Protein AF-A0A7J9H9G2-F1 (afdb_monomer)

Structure (mmCIF, N/CA/C/O backbone):
data_AF-A0A7J9H9G2-F1
#
_entry.id   AF-A0A7J9H9G2-F1
#
loop_
_atom_site.group_PDB
_atom_site.id
_atom_site.type_symbol
_atom_site.label_atom_id
_atom_site.label_alt_id
_atom_site.label_comp_id
_atom_site.label_asym_id
_atom_site.label_entity_id
_atom_site.label_seq_id
_atom_site.pdbx_PDB_ins_code
_atom_site.Cartn_x
_atom_site.Cartn_y
_atom_site.Cartn_z
_atom_site.occupancy
_atom_site.B_iso_or_equiv
_atom_site.auth_seq_id
_atom_site.auth_comp_id
_atom_site.auth_asym_id
_atom_site.auth_atom_id
_atom_site.pdbx_PDB_model_num
ATOM 1 N N . MET A 1 1 ? 39.267 1.118 -15.584 1.00 41.44 1 MET A N 1
ATOM 2 C CA . MET A 1 1 ? 39.852 0.287 -16.663 1.00 41.44 1 MET A CA 1
ATOM 3 C C . MET A 1 1 ? 40.694 1.190 -17.556 1.00 41.44 1 MET A C 1
ATOM 5 O O . MET A 1 1 ? 40.231 2.266 -17.903 1.00 41.44 1 MET A O 1
ATOM 9 N N . LYS A 1 2 ? 41.953 0.812 -17.818 1.00 32.53 2 LYS A N 1
ATOM 10 C CA . LYS A 1 2 ? 42.966 1.621 -18.526 1.00 32.53 2 LYS A CA 1
ATOM 11 C C . LYS A 1 2 ? 42.479 2.054 -19.917 1.00 32.53 2 LYS A C 1
ATOM 13 O O . LYS A 1 2 ? 42.204 1.201 -20.757 1.00 32.53 2 LYS A O 1
ATOM 18 N N . GLY A 1 3 ? 42.423 3.365 -20.155 1.00 35.50 3 GLY A N 1
ATOM 19 C CA . GLY A 1 3 ? 42.191 3.945 -21.476 1.00 35.50 3 GLY A CA 1
ATOM 20 C C . GLY A 1 3 ? 43.388 3.691 -22.390 1.00 35.50 3 GLY A C 1
ATOM 21 O O . GLY A 1 3 ? 44.519 4.042 -22.057 1.00 35.50 3 GLY A O 1
ATOM 22 N N . LYS A 1 4 ? 43.150 3.046 -23.535 1.00 35.81 4 LYS A N 1
ATOM 23 C CA . LYS A 1 4 ? 44.151 2.912 -24.596 1.00 35.81 4 LYS A CA 1
ATOM 24 C C . LYS A 1 4 ? 44.160 4.204 -25.413 1.00 35.81 4 LYS A C 1
ATOM 26 O O . LYS A 1 4 ? 43.176 4.535 -26.063 1.00 35.81 4 LYS A O 1
ATOM 31 N N . SER A 1 5 ? 45.280 4.920 -25.348 1.00 35.53 5 SER A N 1
ATOM 32 C CA . SER A 1 5 ? 45.572 6.093 -26.172 1.00 35.53 5 SER A CA 1
ATOM 33 C C . SER A 1 5 ? 45.700 5.676 -27.640 1.00 35.53 5 SER A C 1
ATOM 35 O O . SER A 1 5 ? 46.570 4.874 -27.989 1.00 35.53 5 SER A O 1
ATOM 37 N N . ALA A 1 6 ? 44.810 6.186 -28.493 1.00 38.81 6 ALA A N 1
ATOM 38 C CA . ALA A 1 6 ? 44.901 6.025 -29.936 1.00 38.81 6 ALA A CA 1
ATOM 39 C C . ALA A 1 6 ? 45.930 7.028 -30.475 1.00 38.81 6 ALA A C 1
ATOM 41 O O . ALA A 1 6 ? 45.726 8.240 -30.466 1.00 38.81 6 ALA A O 1
ATOM 42 N N . LYS A 1 7 ? 47.072 6.495 -30.909 1.00 37.97 7 LYS A N 1
ATOM 43 C CA . LYS A 1 7 ? 48.193 7.235 -31.486 1.00 37.97 7 LYS A CA 1
ATOM 44 C C . LYS A 1 7 ? 47.751 7.833 -32.829 1.00 37.97 7 LYS A C 1
ATOM 46 O O . LYS A 1 7 ? 47.564 7.101 -33.799 1.00 37.97 7 LYS A O 1
ATOM 51 N N . VAL A 1 8 ? 47.562 9.153 -32.877 1.00 36.94 8 VAL A N 1
ATOM 52 C CA . VAL A 1 8 ? 47.272 9.896 -34.113 1.00 36.94 8 VAL A CA 1
ATOM 53 C C . VAL A 1 8 ? 48.467 9.726 -35.046 1.00 36.94 8 VAL A C 1
ATOM 55 O O . VAL A 1 8 ? 49.573 10.178 -34.755 1.00 36.94 8 VAL A O 1
ATOM 58 N N . THR A 1 9 ? 48.261 8.992 -36.134 1.00 39.75 9 THR A N 1
ATOM 59 C CA . THR A 1 9 ? 49.280 8.799 -37.168 1.00 39.75 9 THR A CA 1
ATOM 60 C C . THR A 1 9 ? 49.302 10.070 -38.022 1.00 39.75 9 THR A C 1
ATOM 62 O O . THR A 1 9 ? 48.226 10.497 -38.447 1.00 39.75 9 THR A O 1
ATOM 65 N N . PRO A 1 10 ? 50.457 10.719 -38.256 1.00 37.66 10 PRO A N 1
ATOM 66 C CA . PRO A 1 10 ? 50.492 11.947 -39.038 1.00 37.66 10 PRO A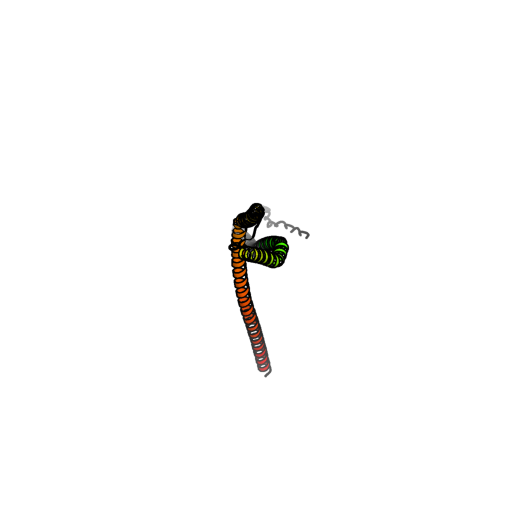 CA 1
ATOM 67 C C . PRO A 1 10 ? 50.057 11.640 -40.469 1.00 37.66 10 PRO A C 1
ATOM 69 O O . PRO A 1 10 ? 50.599 10.733 -41.101 1.00 37.66 10 PRO A O 1
ATOM 72 N N . PHE A 1 11 ? 49.081 12.391 -40.975 1.00 43.38 11 PHE A N 1
ATOM 73 C CA . PHE A 1 11 ? 48.694 12.346 -42.378 1.00 43.38 11 PHE A CA 1
ATOM 74 C C . PHE A 1 11 ? 49.904 12.737 -43.228 1.00 43.38 11 PHE A C 1
ATOM 76 O O . PHE A 1 11 ? 50.332 13.890 -43.233 1.00 43.38 11 PHE A O 1
ATOM 83 N N . SER A 1 12 ? 50.489 11.760 -43.917 1.00 42.28 12 SER A N 1
ATOM 84 C CA . SER A 1 12 ? 51.540 12.009 -44.895 1.00 42.28 12 SER A CA 1
ATOM 85 C C . SER A 1 12 ? 50.920 12.763 -46.070 1.00 42.28 12 SER A C 1
ATOM 87 O O . SER A 1 12 ? 50.092 12.216 -46.798 1.00 42.28 12 SER A O 1
ATOM 89 N N . LEU A 1 13 ? 51.279 14.039 -46.215 1.00 51.75 13 LEU A N 1
ATOM 90 C CA . LEU A 1 13 ? 50.948 14.832 -47.396 1.00 51.75 13 LEU A CA 1
ATOM 91 C C . LEU A 1 13 ? 51.569 14.172 -48.641 1.00 51.75 13 LEU A C 1
ATOM 93 O O . LEU A 1 13 ? 52.676 13.631 -48.547 1.00 51.75 13 LEU A O 1
ATOM 97 N N . PRO A 1 14 ? 50.894 14.202 -49.803 1.00 47.03 14 PRO A N 1
ATOM 98 C CA . PRO A 1 14 ? 51.471 13.690 -51.038 1.00 47.03 14 PRO A CA 1
ATOM 99 C C . PRO A 1 14 ? 52.726 14.502 -51.413 1.00 47.03 14 PRO A C 1
ATOM 101 O O . PRO A 1 14 ? 52.767 15.713 -51.173 1.00 47.03 14 PRO A O 1
ATOM 104 N N . PRO A 1 15 ? 53.763 13.862 -51.984 1.00 51.38 15 PRO A N 1
ATOM 105 C CA . PRO A 1 15 ? 55.019 14.532 -52.284 1.00 51.38 15 PRO A CA 1
ATOM 106 C C . PRO A 1 15 ? 54.807 15.597 -53.367 1.00 51.38 15 PRO A C 1
ATOM 108 O O . PRO A 1 15 ? 54.219 15.334 -54.416 1.00 51.38 15 PRO A O 1
ATOM 111 N N . VAL A 1 16 ? 55.292 16.810 -53.101 1.00 49.16 16 VAL A N 1
ATOM 112 C CA . VAL A 1 16 ? 55.297 17.926 -54.058 1.00 49.16 16 VAL A CA 1
ATOM 113 C C . VAL A 1 16 ? 56.380 17.666 -55.119 1.00 49.16 16 VAL A C 1
ATOM 115 O O . VAL A 1 16 ? 57.500 17.320 -54.739 1.00 49.16 16 VAL A O 1
ATOM 118 N N . PRO A 1 17 ? 56.114 17.839 -56.430 1.00 45.41 17 PRO A N 1
ATOM 119 C CA . PRO A 1 17 ? 57.132 17.639 -57.457 1.00 45.41 17 PRO A CA 1
ATOM 120 C C . PRO A 1 17 ? 58.158 18.778 -57.422 1.00 45.41 17 PRO A C 1
ATOM 122 O O . PRO A 1 17 ? 57.811 19.944 -57.623 1.00 45.41 17 PRO A O 1
ATOM 125 N N . SER A 1 18 ? 59.428 18.444 -57.208 1.00 45.06 18 SER A N 1
ATOM 126 C CA . SER A 1 18 ? 60.563 19.355 -57.353 1.00 45.06 18 SER A CA 1
ATOM 127 C C . SER A 1 18 ? 60.875 19.583 -58.836 1.00 45.06 18 SER A C 1
ATOM 129 O O . SER A 1 18 ? 61.231 18.668 -59.572 1.00 45.06 18 SER A O 1
ATOM 131 N N . HIS A 1 19 ? 60.738 20.826 -59.294 1.00 44.03 19 HIS A N 1
ATOM 132 C CA . HIS A 1 19 ? 61.047 21.229 -60.668 1.00 44.03 19 HIS A CA 1
ATOM 133 C C . HIS A 1 19 ? 62.533 21.601 -60.785 1.00 44.03 19 HIS A C 1
ATOM 135 O O . HIS A 1 19 ? 62.946 22.702 -60.420 1.00 44.03 19 HIS A O 1
ATOM 141 N N . THR A 1 20 ? 63.345 20.688 -61.319 1.00 42.84 20 THR A N 1
ATOM 142 C CA . THR A 1 20 ? 64.726 20.963 -61.742 1.00 42.84 20 THR A CA 1
ATOM 143 C C . THR A 1 20 ? 64.712 21.492 -63.180 1.00 42.84 20 THR A C 1
ATOM 145 O O . THR A 1 20 ? 64.297 20.792 -64.100 1.00 42.84 20 THR A O 1
ATOM 148 N N . LYS A 1 21 ? 65.149 22.738 -63.397 1.00 42.97 21 LYS A N 1
ATOM 149 C CA . LYS A 1 21 ? 65.288 23.339 -64.738 1.00 42.97 21 LYS A CA 1
ATOM 150 C C . LYS A 1 21 ? 66.499 22.744 -65.474 1.00 42.97 21 LYS A C 1
ATOM 152 O O . LYS A 1 21 ? 67.543 22.572 -64.854 1.00 42.97 21 LYS A O 1
ATOM 157 N N . HIS A 1 22 ? 66.385 22.493 -66.781 1.00 40.78 22 HIS A N 1
ATOM 158 C CA . HIS A 1 22 ? 67.517 22.233 -67.687 1.00 40.78 22 HIS A CA 1
ATOM 159 C C . HIS A 1 22 ? 67.459 23.150 -68.917 1.00 40.78 22 HIS A C 1
ATOM 161 O O . HIS A 1 22 ? 66.385 23.573 -69.344 1.00 40.78 22 HIS A O 1
ATOM 167 N N . GLY A 1 23 ? 68.654 23.501 -69.402 1.00 40.03 23 GLY A N 1
ATOM 168 C CA . GLY A 1 23 ? 68.950 24.579 -70.341 1.00 40.03 23 GLY A CA 1
ATOM 169 C C . GLY A 1 23 ? 68.395 24.438 -71.760 1.00 40.03 23 GLY A C 1
ATOM 170 O O . GLY A 1 23 ? 67.910 23.398 -72.201 1.00 40.03 23 GLY A O 1
ATOM 171 N N . THR A 1 24 ? 68.461 25.563 -72.464 1.00 44.44 24 THR A N 1
ATOM 172 C CA . THR A 1 24 ? 68.097 25.764 -73.867 1.00 44.44 24 THR A CA 1
ATOM 173 C C . THR A 1 24 ? 69.063 25.071 -74.821 1.00 44.44 24 THR A C 1
ATOM 175 O O . THR A 1 24 ? 70.260 25.265 -74.685 1.00 44.44 24 THR A O 1
ATOM 178 N N . ASP A 1 25 ? 68.533 24.364 -75.829 1.00 38.72 25 ASP A N 1
ATOM 179 C CA . ASP A 1 25 ? 68.816 24.673 -77.239 1.00 38.72 25 ASP A CA 1
ATOM 180 C C . ASP A 1 25 ? 67.806 24.041 -78.225 1.00 38.72 25 ASP A C 1
ATOM 182 O O . ASP A 1 25 ? 66.813 23.407 -77.855 1.00 38.72 25 ASP A O 1
ATOM 186 N N . THR A 1 26 ? 67.934 24.452 -79.481 1.00 47.00 26 THR A N 1
ATOM 187 C CA . THR A 1 26 ? 67.025 24.454 -80.644 1.00 47.00 26 THR A CA 1
ATOM 188 C C . THR A 1 26 ? 66.523 23.102 -81.182 1.00 47.00 26 THR A C 1
ATOM 190 O O . THR A 1 26 ? 67.293 22.167 -81.291 1.00 47.00 26 THR A O 1
ATOM 193 N N . ILE A 1 27 ? 65.238 23.055 -81.596 1.00 46.44 27 ILE A N 1
ATOM 194 C CA . ILE A 1 27 ? 64.652 22.445 -82.827 1.00 46.44 27 ILE A CA 1
ATOM 195 C C . ILE A 1 27 ? 63.124 22.689 -82.771 1.00 46.44 27 ILE A C 1
ATOM 197 O O . ILE A 1 27 ? 62.436 22.294 -81.829 1.00 46.44 27 ILE A O 1
ATOM 201 N N . ARG A 1 28 ? 62.577 23.414 -83.757 1.00 52.09 28 ARG A N 1
ATOM 202 C CA . ARG A 1 28 ? 61.223 24.016 -83.722 1.00 52.09 28 ARG A CA 1
ATOM 203 C C . ARG A 1 28 ? 60.076 23.051 -84.107 1.00 52.09 28 ARG A C 1
ATOM 205 O O . ARG A 1 28 ? 58.916 23.434 -83.993 1.00 52.09 28 ARG A O 1
ATOM 212 N N . GLY A 1 29 ? 60.377 21.804 -84.488 1.00 49.78 29 GLY A N 1
ATOM 213 C CA . GLY A 1 29 ? 59.384 20.750 -84.778 1.00 49.78 29 GLY A CA 1
ATOM 214 C C . GLY A 1 29 ? 59.080 19.825 -83.589 1.00 49.78 29 GLY A C 1
ATOM 215 O O . GLY A 1 29 ? 57.921 19.614 -83.247 1.00 49.78 29 GLY A O 1
ATOM 216 N N . SER A 1 30 ? 60.110 19.347 -82.886 1.00 51.22 30 SER A N 1
ATOM 217 C CA . SER A 1 30 ? 59.996 18.362 -81.791 1.00 51.22 30 SER A CA 1
ATOM 218 C C . SER A 1 30 ? 59.544 18.968 -80.452 1.00 51.22 30 SER A C 1
ATOM 220 O O . SER A 1 30 ? 58.934 18.294 -79.625 1.00 51.22 30 SER A O 1
ATOM 222 N N . LYS A 1 31 ? 59.774 20.274 -80.248 1.00 54.03 31 LYS A N 1
ATOM 223 C CA . LYS A 1 31 ? 59.390 21.011 -79.026 1.00 54.03 31 LYS A CA 1
ATOM 224 C C . LYS A 1 31 ? 57.875 21.134 -78.820 1.00 54.03 31 LYS A C 1
ATOM 226 O O . LYS A 1 31 ? 57.435 21.227 -77.680 1.00 54.03 31 LYS A O 1
ATOM 231 N N . LYS A 1 32 ? 57.072 21.139 -79.895 1.00 54.88 32 LYS A N 1
ATOM 232 C CA . LYS A 1 32 ? 55.599 21.193 -79.794 1.00 54.88 32 LYS A CA 1
ATOM 233 C C . LYS A 1 32 ? 55.003 19.857 -79.339 1.00 54.88 32 LYS A C 1
ATOM 235 O O . LYS A 1 32 ? 54.080 19.862 -78.537 1.00 54.88 32 LYS A O 1
ATOM 240 N N . ILE A 1 33 ? 55.570 18.740 -79.797 1.00 58.88 33 ILE A N 1
ATOM 241 C CA . ILE A 1 33 ? 55.163 17.384 -79.396 1.00 58.88 33 ILE A CA 1
ATOM 242 C C . ILE A 1 33 ? 55.618 17.091 -77.953 1.00 58.88 33 ILE A C 1
ATOM 244 O O . ILE A 1 33 ? 54.837 16.549 -77.180 1.00 58.88 33 ILE A O 1
ATOM 248 N N . SER A 1 34 ? 56.821 17.539 -77.553 1.00 66.12 34 SER A N 1
ATOM 249 C CA . SER A 1 34 ? 57.315 17.451 -76.160 1.00 66.12 34 SER A CA 1
ATOM 250 C C . SER A 1 34 ? 56.431 18.217 -75.175 1.00 66.12 34 SER A C 1
ATOM 252 O O . SER A 1 34 ? 55.987 17.647 -74.186 1.00 66.12 34 SER A O 1
ATOM 254 N N . ARG A 1 35 ? 56.096 19.482 -75.476 1.00 67.81 35 ARG A N 1
ATOM 255 C CA . ARG A 1 35 ? 55.199 20.286 -74.625 1.00 67.81 35 ARG A CA 1
ATOM 256 C C . ARG A 1 35 ? 53.808 19.675 -74.521 1.00 67.81 35 ARG A C 1
ATOM 258 O O . ARG A 1 35 ? 53.271 19.582 -73.431 1.00 67.81 35 ARG A O 1
ATOM 265 N N . HIS A 1 36 ? 53.260 19.188 -75.633 1.00 77.50 36 HIS A N 1
ATOM 266 C CA . HIS A 1 36 ? 51.970 18.504 -75.616 1.00 77.50 36 HIS A CA 1
ATOM 267 C C . HIS A 1 36 ? 52.000 17.233 -74.750 1.00 77.50 36 HIS A C 1
ATOM 269 O O . HIS A 1 36 ? 51.068 16.982 -73.993 1.00 77.50 36 HIS A O 1
ATOM 275 N N . GLN A 1 37 ? 53.089 16.461 -74.800 1.00 83.12 37 GLN A N 1
ATOM 276 C CA . GLN A 1 37 ? 53.275 15.282 -73.954 1.00 83.12 37 GLN A CA 1
ATOM 277 C C . GLN A 1 37 ? 53.428 15.643 -72.463 1.00 83.12 37 GLN A C 1
ATOM 279 O O . GLN A 1 37 ? 52.878 14.949 -71.606 1.00 83.12 37 GLN A O 1
ATOM 284 N N . GLU A 1 38 ? 54.139 16.727 -72.145 1.00 85.94 38 GLU A N 1
ATOM 285 C CA . GLU A 1 38 ? 54.278 17.273 -70.785 1.00 85.94 38 GLU A CA 1
ATOM 286 C C . GLU A 1 38 ? 52.942 17.810 -70.239 1.00 85.94 38 GLU A C 1
ATOM 288 O O . GLU A 1 38 ? 52.603 17.560 -69.079 1.00 85.94 38 GLU A O 1
ATOM 293 N N . ASP A 1 39 ? 52.143 18.472 -71.078 1.0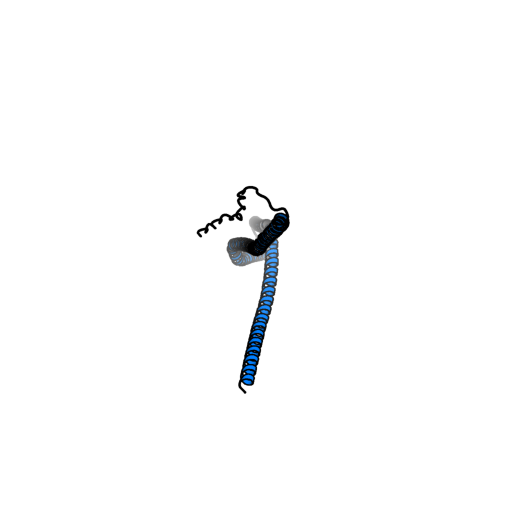0 88.00 39 ASP A N 1
ATOM 294 C CA . ASP A 1 39 ? 50.807 18.970 -70.731 1.00 88.00 39 ASP A CA 1
ATOM 295 C C . ASP A 1 39 ? 49.833 17.808 -70.476 1.00 88.00 39 ASP A C 1
ATOM 297 O O . ASP A 1 39 ? 49.109 17.804 -69.479 1.00 88.00 39 ASP A O 1
ATOM 301 N N . LEU A 1 40 ? 49.859 16.772 -71.324 1.00 90.12 40 LEU A N 1
ATOM 302 C CA . LEU A 1 40 ? 49.080 15.543 -71.125 1.00 90.12 40 LEU A CA 1
ATOM 303 C C . LEU A 1 40 ? 49.488 14.814 -69.838 1.00 90.12 40 LEU A C 1
ATOM 305 O O . LEU A 1 40 ? 48.631 14.318 -69.100 1.00 90.12 40 LEU A O 1
ATOM 309 N N . HIS A 1 41 ? 50.787 14.761 -69.540 1.00 88.88 41 HIS A N 1
ATOM 310 C CA . HIS A 1 41 ? 51.290 14.179 -68.298 1.00 88.88 41 HIS A CA 1
ATOM 311 C C . HIS A 1 41 ? 50.834 14.979 -67.067 1.00 88.88 41 HIS A C 1
ATOM 313 O O . HIS A 1 41 ? 50.344 14.395 -66.098 1.00 88.88 41 HIS A O 1
ATOM 319 N N . SER A 1 42 ? 50.917 16.309 -67.131 1.00 92.06 42 SER A N 1
ATOM 320 C CA . SER A 1 42 ? 50.465 17.218 -66.070 1.00 92.06 42 SER A CA 1
ATOM 321 C C . SER A 1 42 ? 48.960 17.104 -65.827 1.00 92.06 42 SER A C 1
ATOM 323 O O . SER A 1 42 ? 48.521 17.035 -64.678 1.00 92.06 42 SER A O 1
ATOM 325 N N . LEU A 1 43 ? 48.166 16.990 -66.895 1.00 94.12 43 LEU A N 1
ATOM 326 C CA . LEU A 1 43 ? 46.727 16.754 -66.804 1.00 94.12 43 LEU A CA 1
ATOM 327 C C . LEU A 1 43 ? 46.418 15.409 -66.133 1.00 94.12 43 LEU A C 1
ATOM 329 O O . LEU A 1 43 ? 45.546 15.339 -65.267 1.00 94.12 43 LEU A O 1
ATOM 333 N N . LYS A 1 44 ? 47.156 14.347 -66.480 1.00 94.44 44 LYS A N 1
ATOM 334 C CA . LYS A 1 44 ? 47.003 13.025 -65.854 1.00 94.44 44 LYS A CA 1
ATOM 335 C C . LYS A 1 44 ? 47.344 13.059 -64.363 1.00 94.44 44 LYS A C 1
ATOM 337 O O . LYS A 1 44 ? 46.632 12.442 -63.570 1.00 94.44 44 LYS A O 1
ATOM 342 N N . LEU A 1 45 ? 48.395 13.786 -63.981 1.00 95.19 45 LEU A N 1
ATOM 343 C CA . LEU A 1 45 ? 48.773 13.971 -62.581 1.00 95.19 45 LEU A CA 1
ATOM 344 C C . LEU A 1 45 ? 47.691 14.746 -61.818 1.00 95.19 45 LEU A C 1
ATOM 346 O O . LEU A 1 45 ? 47.251 14.290 -60.766 1.00 95.19 45 LEU A O 1
ATOM 350 N N . LEU A 1 46 ? 47.204 15.862 -62.372 1.00 95.31 46 LEU A N 1
ATOM 351 C CA . LEU A 1 46 ? 46.147 16.667 -61.755 1.00 95.31 46 LEU A CA 1
ATOM 352 C C . LEU A 1 46 ? 44.851 15.864 -61.589 1.00 95.31 46 LEU A C 1
ATOM 354 O O . LEU A 1 46 ? 44.232 15.897 -60.526 1.00 95.31 46 LEU A O 1
ATOM 358 N N . TYR A 1 47 ? 44.474 15.093 -62.610 1.00 95.81 47 TYR A N 1
ATOM 359 C CA . TYR A 1 47 ? 43.319 14.202 -62.555 1.00 95.81 47 TYR A CA 1
ATOM 360 C C . TYR A 1 47 ? 43.484 13.118 -61.480 1.00 95.81 47 TYR A C 1
ATOM 362 O O . TYR A 1 47 ? 42.552 12.855 -60.720 1.00 95.81 47 TYR A O 1
ATOM 370 N N . ASN A 1 48 ? 44.675 12.525 -61.358 1.00 96.56 48 ASN A N 1
ATOM 371 C CA . ASN A 1 48 ? 44.954 11.542 -60.313 1.00 96.56 48 ASN A CA 1
ATOM 372 C C . ASN A 1 48 ? 44.888 12.164 -58.908 1.00 96.56 48 ASN A C 1
ATOM 374 O O . ASN A 1 48 ? 44.215 11.610 -58.041 1.00 96.56 48 ASN A O 1
ATOM 378 N N . CYS A 1 49 ? 45.491 13.339 -58.703 1.00 96.94 49 CYS A N 1
ATOM 379 C CA . CYS A 1 49 ? 45.401 14.088 -57.447 1.00 96.94 49 CYS A CA 1
ATOM 380 C C . CYS A 1 49 ? 43.946 14.431 -57.091 1.00 96.94 49 CYS A C 1
ATOM 382 O O . CYS A 1 49 ? 43.536 14.278 -55.941 1.00 96.94 49 CYS A O 1
ATOM 384 N N . TYR A 1 50 ? 43.141 14.838 -58.075 1.00 96.88 50 TYR A N 1
ATOM 385 C CA . TYR A 1 50 ? 41.718 15.107 -57.876 1.00 96.88 50 TYR A CA 1
ATOM 386 C C . TYR A 1 50 ? 40.945 13.851 -57.447 1.00 96.88 50 TYR A C 1
ATOM 388 O O . TYR A 1 50 ? 40.169 13.903 -56.490 1.00 96.88 50 TYR A O 1
ATOM 396 N N . LEU A 1 51 ? 41.180 12.705 -58.096 1.00 97.12 51 LEU A N 1
ATOM 397 C CA . LEU A 1 51 ? 40.562 11.435 -57.699 1.00 97.12 51 LEU A CA 1
ATOM 398 C C . LEU A 1 51 ? 40.986 11.001 -56.291 1.00 97.12 51 LEU A C 1
ATOM 400 O O . LEU A 1 51 ? 40.138 10.566 -55.512 1.00 97.12 51 LEU A O 1
ATOM 404 N N . GLN A 1 52 ? 42.266 11.157 -55.941 1.00 97.00 52 GLN A N 1
ATOM 405 C CA . GLN A 1 52 ? 42.766 10.873 -54.594 1.00 97.00 52 GLN A CA 1
ATOM 406 C C . GLN A 1 52 ? 42.097 11.767 -53.543 1.00 97.00 52 GLN A C 1
ATOM 408 O O . GLN A 1 52 ? 41.673 11.264 -52.503 1.00 97.00 52 GLN A O 1
ATOM 413 N N . TRP A 1 53 ? 41.939 13.065 -53.825 1.00 97.50 53 TRP A N 1
ATOM 414 C CA . TRP A 1 53 ? 41.229 13.997 -52.946 1.00 97.50 53 TRP A CA 1
ATOM 415 C C . TRP A 1 53 ? 39.760 13.597 -52.760 1.00 97.50 53 TRP A C 1
ATOM 417 O O . TRP A 1 53 ? 39.283 13.527 -51.626 1.00 97.50 53 TRP A O 1
ATOM 427 N N . ARG A 1 54 ? 39.048 13.244 -53.843 1.00 98.12 54 ARG A N 1
ATOM 428 C CA . ARG A 1 54 ? 37.658 12.757 -53.742 1.00 98.12 54 ARG A CA 1
ATOM 429 C C . ARG A 1 54 ? 37.560 11.471 -52.932 1.00 98.12 54 ARG A C 1
ATOM 431 O O . ARG A 1 54 ? 36.657 11.349 -52.110 1.00 98.12 54 ARG A O 1
ATOM 438 N N . PHE A 1 55 ? 38.476 10.529 -53.145 1.00 97.44 55 PHE A N 1
ATOM 439 C CA . PHE A 1 55 ? 38.508 9.277 -52.395 1.00 97.44 55 PHE A CA 1
ATOM 440 C C . PHE A 1 55 ? 38.780 9.515 -50.905 1.00 97.44 55 PHE A C 1
ATOM 442 O O . PHE A 1 55 ? 38.079 8.959 -50.061 1.00 97.44 55 PHE A O 1
ATOM 449 N N . ALA A 1 56 ? 39.755 10.365 -50.572 1.00 97.75 56 ALA A N 1
ATOM 450 C CA . ALA A 1 56 ? 40.063 10.723 -49.191 1.00 97.75 56 ALA A CA 1
ATOM 451 C C . ALA A 1 56 ? 38.858 11.377 -48.494 1.00 97.75 56 ALA A C 1
ATOM 453 O O . ALA A 1 56 ? 38.518 10.983 -47.379 1.00 97.75 56 ALA A O 1
ATOM 454 N N . ASN A 1 57 ? 38.163 12.295 -49.175 1.00 97.69 57 ASN A N 1
ATOM 455 C CA . ASN A 1 57 ? 36.955 12.931 -48.648 1.00 97.69 57 ASN A CA 1
ATOM 456 C C . ASN A 1 57 ? 35.796 11.948 -48.478 1.00 97.69 57 ASN A C 1
ATOM 458 O O . ASN A 1 57 ? 35.191 11.917 -47.412 1.00 97.69 57 ASN A O 1
ATOM 462 N N . ALA A 1 58 ? 35.526 11.099 -49.474 1.00 97.81 58 ALA A N 1
ATOM 463 C CA . ALA A 1 58 ? 34.483 10.078 -49.377 1.00 97.81 58 ALA A CA 1
ATOM 464 C C . ALA A 1 58 ? 34.768 9.082 -48.239 1.00 97.81 58 ALA A C 1
ATOM 466 O O . ALA A 1 58 ? 33.862 8.663 -47.519 1.00 97.81 58 ALA A O 1
ATOM 467 N N . LYS A 1 59 ? 36.042 8.724 -48.030 1.00 97.94 59 LYS A N 1
ATOM 468 C CA . LYS A 1 59 ? 36.467 7.875 -46.911 1.00 97.94 59 LYS A CA 1
ATOM 469 C C . LYS A 1 59 ? 36.277 8.572 -45.561 1.00 97.94 59 LYS A C 1
ATOM 471 O O . LYS A 1 59 ? 35.817 7.926 -44.619 1.00 97.94 59 LYS A O 1
ATOM 476 N N . ALA A 1 60 ? 36.620 9.857 -45.462 1.00 97.75 60 ALA A N 1
ATOM 477 C CA . ALA A 1 60 ? 36.409 10.648 -44.252 1.00 97.75 60 ALA A CA 1
ATOM 478 C C . ALA A 1 60 ? 34.913 10.766 -43.923 1.00 97.75 60 ALA A C 1
ATOM 480 O O . ALA A 1 60 ? 34.516 10.462 -42.801 1.00 97.75 60 ALA A O 1
ATOM 481 N N . GLU A 1 61 ? 34.082 11.093 -44.914 1.00 97.88 61 GLU A N 1
ATOM 482 C CA . GLU A 1 61 ? 32.628 11.190 -44.770 1.00 97.88 61 GLU A CA 1
ATOM 483 C C . GLU A 1 61 ? 32.005 9.859 -44.326 1.00 97.88 61 GLU A C 1
ATOM 485 O O . GLU A 1 61 ? 31.236 9.829 -43.365 1.00 97.88 61 GLU A O 1
ATOM 490 N N . ASN A 1 62 ? 32.400 8.739 -44.941 1.00 98.00 62 ASN A N 1
ATOM 491 C CA . ASN A 1 62 ? 31.934 7.411 -44.535 1.00 98.00 62 ASN A CA 1
ATOM 492 C C . ASN A 1 62 ? 32.349 7.084 -43.086 1.00 98.00 62 ASN A C 1
ATOM 494 O O . ASN A 1 62 ? 31.521 6.654 -42.282 1.00 98.00 62 ASN A O 1
ATOM 498 N N . SER A 1 63 ? 33.603 7.363 -42.712 1.00 97.69 63 SER A N 1
ATOM 499 C CA . SER A 1 63 ? 34.079 7.175 -41.334 1.00 97.69 63 SER A CA 1
ATOM 500 C C . SER A 1 63 ? 33.272 8.003 -40.331 1.00 97.69 63 SER A C 1
ATOM 502 O O . SER A 1 63 ? 32.856 7.476 -39.297 1.00 97.69 63 SER A O 1
ATOM 504 N N . THR A 1 64 ? 33.012 9.279 -40.630 1.00 97.62 64 THR A N 1
ATOM 505 C CA . THR A 1 64 ? 32.188 10.152 -39.783 1.00 97.62 64 THR A CA 1
ATOM 506 C C . THR A 1 64 ? 30.752 9.646 -39.693 1.00 97.62 64 THR A C 1
ATOM 508 O O . THR A 1 64 ? 30.179 9.646 -38.606 1.00 97.62 64 THR A O 1
ATOM 511 N N . GLN A 1 65 ? 30.169 9.158 -40.789 1.00 97.94 65 GLN A N 1
ATOM 512 C CA . GLN A 1 65 ? 28.806 8.628 -40.781 1.00 97.94 65 GLN A CA 1
ATOM 513 C C . GLN A 1 65 ? 28.689 7.333 -39.959 1.00 97.94 65 GLN A C 1
ATOM 515 O O . GLN A 1 65 ? 27.709 7.158 -39.235 1.00 97.94 65 GLN A O 1
ATOM 520 N N . ILE A 1 66 ? 29.681 6.438 -40.036 1.00 97.88 66 ILE A N 1
ATOM 521 C CA . ILE A 1 66 ? 29.742 5.228 -39.202 1.00 97.88 66 ILE A CA 1
ATOM 522 C C . ILE A 1 66 ? 29.850 5.607 -37.725 1.00 97.88 66 ILE A C 1
ATOM 524 O O . ILE A 1 66 ? 29.079 5.099 -36.913 1.00 97.88 66 ILE A O 1
ATOM 528 N N . GLN A 1 67 ? 30.766 6.518 -37.384 1.00 97.94 67 GLN A N 1
ATOM 529 C CA . GLN A 1 67 ? 30.922 6.994 -36.009 1.00 97.94 67 GLN A CA 1
ATOM 530 C C . GLN A 1 67 ? 29.638 7.643 -35.497 1.00 97.94 67 GLN A C 1
ATOM 532 O O . GLN A 1 67 ? 29.196 7.303 -34.406 1.00 97.94 67 GLN A O 1
ATOM 537 N N . LYS A 1 68 ? 28.999 8.499 -36.303 1.00 98.00 68 LYS A N 1
ATOM 538 C CA . LYS A 1 68 ? 27.723 9.136 -35.967 1.00 98.00 68 LYS A CA 1
ATOM 539 C C . LYS A 1 68 ? 26.649 8.097 -35.644 1.00 98.00 68 LYS A C 1
ATOM 541 O O . LYS A 1 68 ? 26.088 8.142 -34.552 1.00 98.00 68 LYS A O 1
ATOM 546 N N . ARG A 1 69 ? 26.427 7.123 -36.535 1.00 98.06 69 ARG A N 1
ATOM 547 C CA . ARG A 1 69 ? 25.446 6.044 -36.316 1.00 98.06 69 ARG A CA 1
ATOM 548 C C . ARG A 1 69 ? 25.727 5.260 -35.035 1.00 98.06 69 ARG A C 1
ATOM 550 O O . ARG A 1 69 ? 24.806 4.959 -34.283 1.00 98.06 69 ARG A O 1
ATOM 557 N N . GLU A 1 70 ? 26.992 4.949 -34.767 1.00 98.00 70 GLU A N 1
ATOM 558 C CA . GLU A 1 70 ? 27.375 4.230 -33.551 1.00 98.00 70 GLU A CA 1
ATOM 559 C C . GLU A 1 70 ? 27.156 5.075 -32.287 1.00 98.00 70 GLU A C 1
ATOM 561 O O . GLU A 1 70 ? 26.626 4.577 -31.295 1.00 98.00 70 GLU A O 1
ATOM 566 N N . THR A 1 71 ? 27.489 6.368 -32.324 1.00 97.88 71 THR A N 1
ATOM 567 C CA . THR A 1 71 ? 27.235 7.277 -31.197 1.00 97.88 71 THR A CA 1
ATOM 568 C C . THR A 1 71 ? 25.747 7.481 -30.936 1.00 97.88 71 THR A C 1
ATOM 570 O O . THR A 1 71 ? 25.341 7.461 -29.778 1.00 97.88 71 THR A O 1
ATOM 573 N N . GLU A 1 72 ? 24.926 7.607 -31.982 1.00 98.06 72 GLU A N 1
ATOM 574 C CA . GLU A 1 72 ? 23.466 7.694 -31.864 1.00 98.06 72 GLU A CA 1
ATOM 575 C C . GLU A 1 72 ? 22.913 6.420 -31.220 1.00 98.06 72 GLU A C 1
ATOM 577 O O . GLU A 1 72 ? 22.186 6.492 -30.233 1.00 98.06 72 GLU A O 1
ATOM 582 N N . ARG A 1 73 ? 23.336 5.241 -31.697 1.00 98.06 73 ARG A N 1
ATOM 583 C CA . ARG A 1 73 ? 22.941 3.945 -31.124 1.00 98.06 73 ARG A CA 1
ATOM 584 C C . ARG A 1 73 ? 23.278 3.840 -29.633 1.00 98.06 73 ARG A C 1
ATOM 586 O O . ARG A 1 73 ? 22.457 3.364 -28.848 1.00 98.06 73 ARG A O 1
ATOM 593 N N . ILE A 1 74 ? 24.478 4.269 -29.238 1.00 98.25 74 ILE A N 1
ATOM 594 C CA . ILE A 1 74 ? 24.905 4.273 -27.831 1.00 98.25 74 ILE A CA 1
ATOM 595 C C . ILE A 1 74 ? 24.066 5.260 -27.014 1.00 98.25 74 ILE A C 1
ATOM 597 O O . ILE A 1 74 ? 23.636 4.907 -25.916 1.00 98.25 74 ILE A O 1
ATOM 601 N N . LEU A 1 75 ? 23.809 6.461 -27.542 1.00 98.25 75 LEU A N 1
ATOM 602 C CA . LEU A 1 75 ? 23.014 7.485 -26.867 1.00 98.25 75 LEU A CA 1
ATOM 603 C C . LEU A 1 75 ? 21.585 6.997 -26.607 1.00 98.25 75 LEU A C 1
ATOM 605 O O . LEU A 1 75 ? 21.140 7.041 -25.464 1.00 98.25 75 LEU A O 1
ATOM 609 N N . TYR A 1 76 ? 20.920 6.437 -27.622 1.00 98.12 76 TYR A N 1
ATOM 610 C CA . TYR A 1 76 ? 19.588 5.846 -27.468 1.00 98.12 76 TYR A CA 1
ATOM 611 C C . TYR A 1 76 ? 19.581 4.713 -26.438 1.00 98.12 76 TYR A C 1
ATOM 613 O O . TYR A 1 76 ? 18.711 4.655 -25.573 1.00 98.12 76 TYR A O 1
ATOM 621 N N . SER A 1 77 ? 20.574 3.817 -26.478 1.00 98.12 77 SER A N 1
ATOM 622 C CA . SER A 1 77 ? 20.670 2.739 -25.487 1.00 98.12 77 SER A CA 1
ATOM 623 C C . SER A 1 77 ? 20.853 3.271 -24.062 1.00 98.12 77 SER A C 1
ATOM 625 O O . SER A 1 77 ? 20.298 2.702 -23.120 1.00 98.12 77 SER A O 1
ATOM 627 N N . LEU A 1 78 ? 21.630 4.342 -23.890 1.00 98.56 78 LEU A N 1
ATOM 628 C CA . LEU A 1 78 ? 21.823 4.986 -22.596 1.00 98.56 78 LEU A CA 1
ATOM 629 C C . LEU A 1 78 ? 20.538 5.667 -22.112 1.00 98.56 78 LEU A C 1
ATOM 631 O O . LEU A 1 78 ? 20.195 5.530 -20.942 1.00 98.56 78 LEU A O 1
ATOM 635 N N . GLU A 1 79 ? 19.816 6.348 -22.998 1.00 98.38 79 GLU A N 1
ATOM 636 C CA . GLU A 1 79 ? 18.548 7.014 -22.685 1.00 98.38 79 GLU A CA 1
ATOM 637 C C . GLU A 1 79 ? 17.486 6.022 -22.192 1.00 98.38 79 GLU A C 1
ATOM 639 O O . GLU A 1 79 ? 16.842 6.266 -21.167 1.00 98.38 79 GLU A O 1
ATOM 644 N N . VAL A 1 80 ? 17.368 4.860 -22.845 1.00 98.25 80 VAL A N 1
ATOM 645 C CA . VAL A 1 80 ? 16.480 3.777 -22.389 1.00 98.25 80 VAL A CA 1
ATOM 646 C C . VAL A 1 80 ? 16.870 3.315 -20.984 1.00 98.25 80 VAL A C 1
ATOM 648 O O . VAL A 1 80 ? 16.027 3.297 -20.091 1.00 98.25 80 VAL A O 1
ATOM 651 N N . LYS A 1 81 ? 18.156 3.030 -20.740 1.00 98.44 81 LYS A N 1
ATOM 652 C CA . LYS A 1 81 ? 18.639 2.596 -19.414 1.00 98.44 81 LYS A CA 1
ATOM 653 C C . LYS A 1 81 ? 18.413 3.643 -18.323 1.00 98.44 81 LYS A C 1
ATOM 655 O O . LYS A 1 81 ? 18.102 3.294 -17.187 1.00 98.44 81 LYS A O 1
ATOM 660 N N . ILE A 1 82 ? 18.592 4.923 -18.647 1.00 98.38 82 ILE A N 1
ATOM 661 C CA . ILE A 1 82 ? 18.319 6.028 -17.722 1.00 98.38 82 ILE A CA 1
ATOM 662 C C . ILE A 1 82 ? 16.826 6.063 -17.383 1.00 98.38 82 ILE A C 1
ATOM 664 O O . ILE A 1 82 ? 16.470 6.185 -16.212 1.00 98.38 82 ILE A O 1
ATOM 668 N N . SER A 1 83 ? 15.961 5.902 -18.383 1.00 98.38 83 SER A N 1
ATOM 669 C CA . SER A 1 83 ? 14.506 5.888 -18.204 1.00 98.38 83 SER A CA 1
ATOM 670 C C . SER A 1 83 ? 14.056 4.712 -17.329 1.00 98.38 83 SER A C 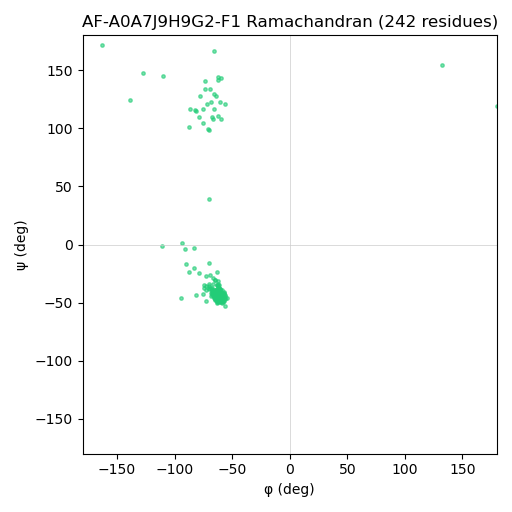1
ATOM 672 O O . SER A 1 83 ? 13.352 4.914 -16.340 1.00 98.38 83 SER A O 1
ATOM 674 N N . GLU A 1 84 ? 14.564 3.505 -17.596 1.00 98.38 84 GLU A N 1
ATOM 675 C CA . GLU A 1 84 ? 14.327 2.314 -16.766 1.00 98.38 84 GLU A CA 1
ATOM 676 C C . GLU A 1 84 ? 14.769 2.524 -15.307 1.00 98.38 84 GLU A C 1
ATOM 678 O O . GLU A 1 84 ? 14.073 2.118 -14.368 1.00 98.38 84 GLU A O 1
ATOM 683 N N . LEU A 1 85 ? 15.914 3.187 -15.096 1.00 98.44 85 LEU A N 1
ATOM 684 C CA . LEU A 1 85 ? 16.401 3.523 -13.760 1.00 98.44 85 LEU A CA 1
ATOM 685 C C . LEU A 1 85 ? 15.466 4.513 -13.057 1.00 98.44 85 LEU A C 1
ATOM 687 O O . LEU A 1 85 ? 15.146 4.309 -11.883 1.00 98.44 85 LEU A O 1
ATOM 691 N N . TYR A 1 86 ? 14.993 5.551 -13.753 1.00 98.31 86 TYR A N 1
ATOM 692 C CA . TYR A 1 86 ? 14.018 6.494 -13.201 1.00 98.31 86 TYR A CA 1
ATOM 693 C C . TYR A 1 86 ? 12.719 5.798 -12.788 1.00 98.31 86 TYR A C 1
ATOM 695 O O . TYR A 1 86 ? 12.205 6.071 -11.699 1.00 98.31 86 TYR A O 1
ATOM 703 N N . ASP A 1 87 ? 12.218 4.867 -13.598 1.00 98.12 87 ASP A N 1
ATOM 704 C CA . ASP A 1 87 ? 11.013 4.097 -13.279 1.00 98.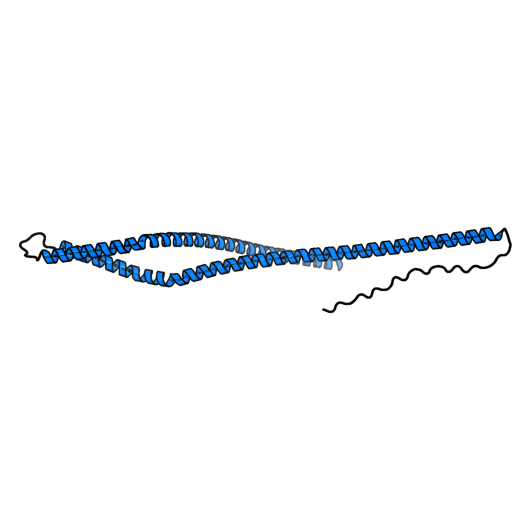12 87 ASP A CA 1
ATOM 705 C C . ASP A 1 87 ? 11.228 3.140 -12.103 1.00 98.12 87 ASP A C 1
ATOM 707 O O . ASP A 1 87 ? 10.349 2.977 -11.251 1.00 98.12 87 ASP A O 1
ATOM 711 N N . CYS A 1 88 ? 12.410 2.529 -12.002 1.00 97.94 88 CYS A N 1
ATOM 712 C CA . CYS A 1 88 ? 12.794 1.712 -10.852 1.00 97.94 88 CYS A CA 1
ATOM 713 C C . CYS A 1 88 ? 12.840 2.541 -9.559 1.00 97.94 88 CYS A C 1
ATOM 715 O O . CYS A 1 88 ? 12.209 2.178 -8.562 1.00 97.94 88 CYS A O 1
ATOM 717 N N . VAL A 1 89 ? 13.518 3.693 -9.585 1.00 98.50 89 VAL A N 1
ATOM 718 C CA . VAL A 1 89 ? 13.609 4.610 -8.438 1.00 98.50 89 VAL A CA 1
ATOM 719 C C . VAL A 1 89 ? 12.226 5.122 -8.039 1.00 98.50 89 VAL A C 1
ATOM 721 O O . VAL A 1 89 ? 11.909 5.164 -6.849 1.00 98.50 89 VAL A O 1
ATOM 724 N N . ARG A 1 90 ? 11.375 5.468 -9.014 1.00 98.25 90 ARG A N 1
ATOM 725 C CA . ARG A 1 90 ? 9.995 5.906 -8.765 1.00 98.25 90 ARG A CA 1
ATOM 726 C C . ARG A 1 90 ? 9.186 4.822 -8.059 1.00 98.25 90 ARG A C 1
ATOM 728 O O . ARG A 1 90 ? 8.575 5.112 -7.032 1.00 98.25 90 ARG A O 1
ATOM 735 N N . ARG A 1 91 ? 9.231 3.579 -8.553 1.00 98.00 91 ARG A N 1
ATOM 736 C CA . ARG A 1 91 ? 8.574 2.430 -7.908 1.00 98.00 91 ARG A CA 1
ATOM 737 C C . ARG A 1 91 ? 9.072 2.218 -6.483 1.00 98.00 91 ARG A C 1
ATOM 739 O O . ARG A 1 91 ? 8.256 2.148 -5.570 1.00 98.00 91 ARG A O 1
ATOM 746 N N . LYS A 1 92 ? 10.391 2.211 -6.272 1.00 97.88 92 LYS A N 1
ATOM 747 C CA . LYS A 1 92 ? 10.980 2.028 -4.935 1.00 97.88 92 LYS A CA 1
ATOM 748 C C . LYS A 1 92 ? 10.611 3.146 -3.962 1.00 97.88 92 LYS A C 1
ATOM 750 O O . LYS A 1 92 ? 10.396 2.879 -2.784 1.00 97.88 92 LYS A O 1
ATOM 755 N N . ARG A 1 93 ? 10.483 4.388 -4.437 1.00 98.19 93 ARG A N 1
ATOM 756 C CA . ARG A 1 93 ? 10.008 5.505 -3.610 1.00 98.19 93 ARG A CA 1
ATOM 757 C C . ARG A 1 93 ? 8.545 5.327 -3.194 1.00 98.19 93 ARG A C 1
ATOM 759 O O . ARG A 1 93 ? 8.238 5.572 -2.032 1.00 98.19 93 ARG A O 1
ATOM 766 N N . MET A 1 94 ? 7.672 4.893 -4.105 1.00 97.94 94 MET A N 1
ATOM 767 C CA . MET A 1 94 ? 6.266 4.610 -3.779 1.00 97.94 94 MET A CA 1
ATOM 768 C C . MET A 1 94 ? 6.140 3.453 -2.779 1.00 97.94 94 MET A C 1
ATOM 770 O O . MET A 1 94 ? 5.427 3.578 -1.788 1.00 97.94 94 MET A O 1
ATOM 774 N N . GLU A 1 95 ? 6.889 2.368 -2.991 1.00 97.50 95 GLU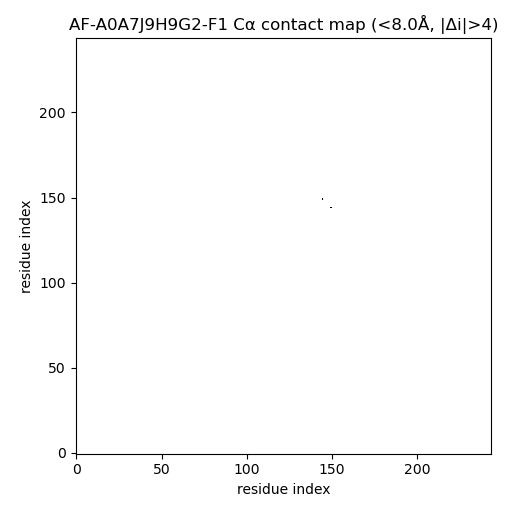 A N 1
ATOM 775 C CA . GLU A 1 95 ? 6.947 1.217 -2.080 1.00 97.50 95 GLU A CA 1
ATOM 776 C C . GLU A 1 95 ? 7.412 1.633 -0.676 1.00 97.50 95 GLU A C 1
ATOM 778 O O . GLU A 1 95 ? 6.777 1.292 0.319 1.00 97.50 95 GLU A O 1
ATOM 783 N N . LEU A 1 96 ? 8.467 2.450 -0.583 1.00 97.94 96 LEU A N 1
ATOM 784 C CA . LEU A 1 96 ? 8.948 2.971 0.696 1.00 97.94 96 LEU A CA 1
ATOM 785 C C . LEU A 1 96 ? 7.889 3.824 1.410 1.00 97.94 96 LEU A C 1
ATOM 787 O O . LEU A 1 96 ? 7.696 3.667 2.613 1.00 97.94 96 LEU A O 1
ATOM 791 N N . GLN A 1 97 ? 7.201 4.714 0.687 1.00 97.94 97 GLN A N 1
ATOM 792 C CA . GLN A 1 97 ? 6.134 5.540 1.262 1.00 97.94 97 GLN A CA 1
ATOM 793 C C . GLN A 1 97 ? 4.970 4.690 1.780 1.00 97.94 97 GLN A C 1
ATOM 795 O O . GLN A 1 97 ? 4.434 4.980 2.850 1.00 97.94 97 GLN A O 1
ATOM 800 N N . LEU A 1 98 ? 4.598 3.636 1.051 1.00 95.75 98 LEU A N 1
ATOM 801 C CA . LEU A 1 98 ? 3.569 2.692 1.482 1.00 95.75 98 LEU A CA 1
ATOM 802 C C . LEU A 1 98 ? 3.989 1.964 2.765 1.00 95.75 98 LEU A C 1
ATOM 804 O O . LEU A 1 98 ? 3.246 1.977 3.743 1.00 95.75 98 LEU A O 1
ATOM 808 N N . LEU A 1 99 ? 5.203 1.406 2.797 1.00 97.00 99 LEU A N 1
ATOM 809 C CA . LEU A 1 99 ? 5.734 0.709 3.973 1.00 97.00 99 LEU A CA 1
ATOM 810 C C . LEU A 1 99 ? 5.838 1.627 5.196 1.00 97.00 99 LEU A C 1
ATOM 812 O O . LEU A 1 99 ? 5.545 1.205 6.312 1.00 97.00 99 LEU A O 1
ATOM 816 N N . GLN A 1 100 ? 6.221 2.892 5.002 1.00 97.94 100 GLN A N 1
ATOM 817 C CA . GLN A 1 100 ? 6.243 3.884 6.079 1.00 97.94 100 GLN A CA 1
ATOM 818 C C . GLN A 1 100 ? 4.845 4.128 6.650 1.00 97.94 100 GLN A C 1
ATOM 820 O O . GLN A 1 100 ? 4.682 4.085 7.867 1.00 97.94 100 GLN A O 1
ATOM 825 N N . ARG A 1 101 ? 3.837 4.331 5.793 1.00 95.25 101 ARG A N 1
ATOM 826 C CA . ARG A 1 101 ? 2.442 4.518 6.228 1.00 95.25 101 ARG A CA 1
ATOM 827 C C . ARG A 1 101 ? 1.905 3.285 6.951 1.00 95.25 101 ARG A C 1
ATOM 829 O O . ARG A 1 101 ? 1.320 3.429 8.019 1.00 95.25 101 ARG A O 1
ATOM 836 N N . MET A 1 102 ? 2.162 2.091 6.417 1.00 93.31 102 MET A N 1
ATOM 837 C CA . MET A 1 102 ? 1.759 0.827 7.037 1.00 93.31 102 MET A CA 1
ATOM 838 C C . MET A 1 102 ? 2.407 0.649 8.413 1.00 93.31 102 MET A C 1
ATOM 840 O O . MET A 1 102 ? 1.726 0.300 9.371 1.00 93.31 102 MET A O 1
ATOM 844 N N . LYS A 1 103 ? 3.703 0.960 8.545 1.00 96.81 103 LYS A N 1
ATOM 845 C CA . LYS A 1 103 ? 4.399 0.927 9.835 1.00 96.81 103 LYS A CA 1
ATOM 846 C C . LYS A 1 103 ? 3.815 1.931 10.828 1.00 96.81 103 LYS A C 1
ATOM 848 O O . LYS A 1 103 ? 3.641 1.594 11.992 1.00 96.81 103 LYS A O 1
ATOM 853 N N . THR A 1 104 ? 3.509 3.151 10.387 1.00 97.00 104 THR A N 1
ATOM 854 C CA . THR A 1 104 ? 2.849 4.147 11.240 1.00 97.00 104 THR A CA 1
ATOM 855 C C . THR A 1 104 ? 1.495 3.640 11.729 1.00 97.00 104 THR A C 1
ATOM 857 O O . THR A 1 104 ? 1.225 3.738 12.922 1.00 97.00 104 THR A O 1
ATOM 860 N N . LEU A 1 105 ? 0.680 3.055 10.846 1.00 92.62 105 LEU A N 1
ATOM 861 C CA . LEU A 1 105 ? -0.607 2.474 11.222 1.00 92.62 105 LEU A CA 1
ATOM 862 C C . LEU A 1 105 ? -0.439 1.306 12.206 1.00 92.62 105 LEU A C 1
ATOM 864 O O . LEU A 1 105 ? -1.123 1.287 13.222 1.00 92.62 105 LEU A O 1
ATOM 868 N N . SER A 1 106 ? 0.505 0.390 11.956 1.00 94.88 106 SER A N 1
ATOM 869 C CA . SER A 1 106 ? 0.815 -0.727 12.866 1.00 94.88 106 SER A CA 1
ATOM 870 C C . SER A 1 106 ? 1.192 -0.220 14.252 1.00 94.88 106 SER A C 1
ATOM 872 O O . SER A 1 106 ? 0.608 -0.651 15.234 1.00 94.88 106 SER A O 1
ATOM 874 N N . ASN A 1 107 ? 2.090 0.767 14.333 1.00 96.56 107 ASN A N 1
ATOM 875 C CA . ASN A 1 107 ? 2.513 1.343 15.608 1.00 96.56 107 ASN A CA 1
ATOM 876 C C . ASN A 1 107 ? 1.342 1.969 16.386 1.00 96.56 107 ASN A C 1
ATOM 878 O O . ASN A 1 107 ? 1.309 1.862 17.608 1.00 96.56 107 ASN A O 1
ATOM 882 N N . ILE A 1 108 ? 0.410 2.640 15.696 1.00 92.38 108 ILE A N 1
ATOM 883 C CA . ILE A 1 108 ? -0.788 3.227 16.321 1.00 92.38 108 ILE A CA 1
ATOM 884 C C . ILE A 1 108 ? -1.726 2.120 16.814 1.00 92.38 108 ILE A C 1
ATOM 886 O O . ILE A 1 108 ? -2.235 2.188 17.927 1.00 92.38 108 ILE A O 1
ATOM 890 N N . LEU A 1 109 ? -1.958 1.085 16.007 1.00 90.69 109 LEU A N 1
ATOM 891 C CA . LEU A 1 109 ? -2.833 -0.021 16.394 1.00 90.69 109 LEU A CA 1
ATOM 892 C C . LEU A 1 109 ? -2.247 -0.820 17.560 1.00 90.69 109 LEU A C 1
ATOM 894 O O . LEU A 1 109 ? -2.957 -1.101 18.519 1.00 90.69 109 LEU A O 1
ATOM 898 N N . GLU A 1 110 ? -0.954 -1.130 17.514 1.00 95.38 110 GLU A N 1
ATOM 899 C CA . GLU A 1 110 ? -0.237 -1.833 18.580 1.00 95.38 110 GLU A CA 1
ATOM 900 C C . GLU A 1 110 ? -0.239 -1.044 19.890 1.00 95.38 110 GLU A C 1
ATOM 902 O O . GLU A 1 110 ? -0.392 -1.644 20.951 1.00 95.38 110 GLU A O 1
ATOM 907 N N . SER A 1 111 ? -0.116 0.288 19.846 1.00 94.75 111 SER A N 1
ATOM 908 C CA . SER A 1 111 ? -0.188 1.094 21.067 1.00 94.75 111 SER A CA 1
ATOM 909 C C . SER A 1 111 ? -1.604 1.187 21.636 1.00 94.75 111 SER A C 1
ATOM 911 O O . SER A 1 111 ? -1.749 1.340 22.845 1.00 94.75 111 SER A O 1
ATOM 913 N N . HIS A 1 112 ? -2.645 1.075 20.805 1.00 89.56 112 HIS A N 1
ATOM 914 C CA . HIS A 1 112 ? -4.042 1.115 21.248 1.00 89.56 112 HIS A CA 1
ATOM 915 C C . HIS A 1 112 ? -4.596 -0.262 21.661 1.00 89.56 112 HIS A C 1
ATOM 917 O O . HIS A 1 112 ? -5.535 -0.316 22.457 1.00 89.56 112 HIS A O 1
ATOM 923 N N . MET A 1 113 ? -4.027 -1.363 21.158 1.00 91.56 113 MET A N 1
ATOM 924 C CA . MET A 1 113 ? -4.549 -2.723 21.362 1.00 91.56 113 MET A CA 1
ATOM 925 C C . MET A 1 113 ? -4.701 -3.122 22.842 1.00 91.56 113 MET A C 1
ATOM 927 O O . MET A 1 113 ? -5.788 -3.574 23.199 1.00 91.56 113 MET A O 1
ATOM 931 N N . PRO A 1 114 ? -3.712 -2.899 23.736 1.00 94.56 114 PRO A N 1
ATOM 932 C CA . PRO A 1 114 ? -3.835 -3.316 25.135 1.00 94.56 114 PRO A CA 1
ATOM 933 C C . PRO A 1 114 ? -4.991 -2.624 25.862 1.00 94.56 114 PRO A C 1
ATOM 935 O O . PRO A 1 114 ? -5.674 -3.244 26.669 1.00 94.56 114 PRO A O 1
ATOM 938 N N . TYR A 1 115 ? -5.253 -1.353 25.543 1.00 89.81 115 TYR A N 1
ATOM 939 C CA . TYR A 1 115 ? -6.355 -0.597 26.141 1.00 89.81 115 TYR A CA 1
ATOM 940 C C . TYR A 1 115 ? -7.719 -1.098 25.666 1.00 89.81 115 TYR A C 1
ATOM 942 O O . TYR A 1 115 ? -8.676 -1.100 26.435 1.00 89.81 115 TYR A O 1
ATOM 950 N N . LEU A 1 116 ? -7.822 -1.527 24.405 1.00 88.88 116 LEU A N 1
ATOM 951 C CA . LEU A 1 116 ? -9.046 -2.129 23.872 1.00 88.88 116 LEU A CA 1
ATOM 952 C C . LEU A 1 116 ? -9.300 -3.514 24.478 1.00 88.88 116 LEU A C 1
ATOM 954 O O . LEU A 1 116 ? -10.444 -3.839 24.789 1.00 88.88 116 LEU A O 1
ATOM 958 N N . GLU A 1 117 ? -8.250 -4.308 24.685 1.00 91.75 117 GLU A N 1
ATOM 959 C CA . GLU A 1 117 ? -8.338 -5.603 25.370 1.00 91.75 117 GLU A CA 1
ATOM 960 C C . GLU A 1 117 ? -8.734 -5.437 26.846 1.00 91.75 117 GLU A C 1
ATOM 962 O O . GLU A 1 117 ? -9.643 -6.118 27.327 1.00 91.75 117 GLU A O 1
ATOM 967 N N . GLU A 1 118 ? -8.119 -4.486 27.555 1.00 92.50 118 GLU A N 1
ATOM 968 C CA . GLU A 1 118 ? -8.488 -4.136 28.931 1.00 92.50 118 GLU A CA 1
ATOM 969 C C . GLU A 1 118 ? -9.937 -3.639 29.002 1.00 92.50 118 GLU A C 1
ATOM 971 O O . GLU A 1 118 ? -10.717 -4.121 29.822 1.00 92.50 118 GLU A O 1
ATOM 976 N N . TRP A 1 119 ? -10.350 -2.752 28.093 1.00 88.69 119 TRP A N 1
ATOM 977 C CA . TRP A 1 119 ? -11.738 -2.298 28.014 1.00 88.69 119 TRP A CA 1
ATOM 978 C C . TRP A 1 119 ? -12.709 -3.457 27.768 1.00 88.69 119 TRP A C 1
ATOM 980 O O . TRP A 1 119 ? -13.745 -3.542 28.427 1.00 88.69 119 TRP A O 1
ATOM 990 N N . SER A 1 120 ? -12.368 -4.380 26.863 1.00 88.69 120 SER A N 1
ATOM 991 C CA . SER A 1 120 ? -13.202 -5.546 26.557 1.00 88.69 120 SER A CA 1
ATOM 992 C C . SER A 1 120 ? -13.397 -6.466 27.762 1.00 88.69 120 SER A C 1
ATOM 994 O O . SER A 1 120 ? -14.440 -7.114 27.851 1.00 88.69 120 SER A O 1
ATOM 996 N N . THR A 1 121 ? -12.417 -6.556 28.665 1.00 89.25 121 THR A N 1
ATOM 997 C CA . THR A 1 121 ? -12.552 -7.343 29.901 1.00 89.25 121 THR A CA 1
ATOM 998 C C . THR A 1 121 ? -13.316 -6.565 30.974 1.00 89.25 121 THR A C 1
ATOM 1000 O O . THR A 1 121 ? -14.243 -7.103 31.575 1.00 89.25 121 THR A O 1
ATOM 1003 N N . PHE A 1 122 ? -13.011 -5.278 31.149 1.00 89.62 122 PHE A N 1
ATOM 1004 C CA . PHE A 1 122 ? -13.639 -4.409 32.147 1.00 89.62 122 PHE A CA 1
ATOM 1005 C C . PHE A 1 122 ? -15.126 -4.123 31.881 1.00 89.62 122 PHE A C 1
ATOM 1007 O O . PHE A 1 122 ? -15.914 -3.996 32.820 1.00 89.62 122 PHE A O 1
ATOM 1014 N N . GLN A 1 123 ? -15.537 -4.023 30.613 1.00 89.50 123 GLN A N 1
ATOM 1015 C CA . GLN A 1 123 ? -16.896 -3.625 30.237 1.00 89.50 123 GLN A CA 1
ATOM 1016 C C . GLN A 1 123 ? -17.968 -4.533 30.856 1.00 89.50 123 GLN A C 1
ATOM 1018 O O . GLN A 1 123 ? -18.998 -4.034 31.314 1.00 89.50 123 GLN A O 1
ATOM 1023 N N . GLY A 1 124 ? -17.737 -5.849 30.880 1.00 89.81 124 GLY A N 1
ATOM 1024 C CA . GLY A 1 124 ? -18.679 -6.811 31.456 1.00 89.81 124 GLY A CA 1
ATOM 1025 C C . GLY A 1 124 ? -18.885 -6.586 32.953 1.00 89.81 124 GLY A C 1
ATOM 1026 O O . GLY A 1 124 ? -20.019 -6.442 33.409 1.00 89.81 124 GLY A O 1
ATOM 1027 N N . ASP A 1 125 ? -17.787 -6.474 33.700 1.00 91.94 125 ASP A N 1
ATOM 1028 C CA . ASP A 1 125 ? -17.807 -6.261 35.150 1.00 91.94 125 ASP A CA 1
ATOM 1029 C C . ASP A 1 125 ? -18.424 -4.909 35.524 1.00 91.94 125 ASP A C 1
ATOM 1031 O O . ASP A 1 125 ? -19.206 -4.818 36.476 1.00 91.94 125 ASP A O 1
ATOM 1035 N N . TYR A 1 126 ? -18.132 -3.863 34.745 1.00 88.62 126 TYR A N 1
ATOM 1036 C CA . TYR A 1 126 ? -18.724 -2.540 34.926 1.00 88.62 126 TYR A CA 1
ATOM 1037 C C . TYR A 1 126 ? -20.245 -2.560 34.727 1.00 88.62 126 TYR A C 1
ATOM 1039 O O . TYR A 1 126 ? -20.987 -2.053 35.573 1.00 88.62 126 TYR A O 1
ATOM 1047 N N . LEU A 1 127 ? -20.725 -3.171 33.637 1.00 89.50 127 LEU A N 1
ATOM 1048 C CA . LEU A 1 127 ? -22.160 -3.279 33.354 1.00 89.50 127 LEU A CA 1
ATOM 1049 C C . LEU A 1 127 ? -22.885 -4.128 34.403 1.00 89.50 127 LEU A C 1
ATOM 1051 O O . LEU A 1 127 ? -23.982 -3.758 34.830 1.00 89.50 127 LEU A O 1
ATOM 1055 N N . ASN A 1 128 ? -22.264 -5.219 34.859 1.00 92.81 128 ASN A N 1
ATOM 1056 C CA . ASN A 1 128 ? -22.795 -6.044 35.942 1.00 92.81 128 ASN A CA 1
ATOM 1057 C C . ASN A 1 128 ? -22.901 -5.242 37.246 1.00 92.81 128 ASN A C 1
ATOM 1059 O O . ASN A 1 128 ? -23.976 -5.188 37.837 1.00 92.81 128 ASN A O 1
ATOM 1063 N N . SER A 1 129 ? -21.837 -4.534 37.637 1.00 91.44 129 SER A N 1
ATOM 1064 C CA . SER A 1 129 ? -21.814 -3.700 38.849 1.00 91.44 129 SER A CA 1
ATOM 1065 C C . SER A 1 129 ? -22.874 -2.596 38.812 1.00 91.44 129 SER A C 1
ATOM 1067 O O . SER A 1 129 ? -23.572 -2.354 39.798 1.00 91.44 129 SER A O 1
ATOM 1069 N N . LEU A 1 130 ? -23.034 -1.933 37.662 1.00 89.06 130 LEU A N 1
ATOM 1070 C CA . LEU A 1 130 ? -24.057 -0.905 37.477 1.00 89.06 130 LEU A CA 1
ATOM 1071 C C . LEU A 1 130 ? -25.471 -1.498 37.568 1.00 89.06 130 LEU A C 1
ATOM 1073 O O . LEU A 1 130 ? -26.341 -0.920 38.220 1.00 89.06 130 LEU A O 1
ATOM 1077 N N . SER A 1 131 ? -25.694 -2.664 36.956 1.00 92.19 131 SER A N 1
ATOM 1078 C CA . SER A 1 131 ? -26.962 -3.396 37.039 1.00 92.19 131 SER A CA 1
ATOM 1079 C C . SER A 1 131 ? -27.292 -3.790 38.482 1.00 92.19 131 SER A C 1
ATOM 1081 O O . SER A 1 131 ? -28.393 -3.517 38.961 1.00 92.19 131 SER A O 1
ATOM 1083 N N . GLU A 1 132 ? -26.330 -4.353 39.215 1.00 93.75 132 GLU A N 1
ATOM 1084 C CA . GLU A 1 132 ? -26.483 -4.717 40.627 1.00 93.75 132 GLU A CA 1
ATOM 1085 C C . GLU A 1 132 ? -26.781 -3.501 41.510 1.00 93.75 132 GLU A C 1
ATOM 1087 O O . GLU A 1 132 ? -27.657 -3.573 42.380 1.00 93.75 132 GLU A O 1
ATOM 1092 N N . ALA A 1 133 ? -26.116 -2.367 41.265 1.00 89.94 133 ALA A N 1
ATOM 1093 C CA . ALA A 1 133 ? -26.387 -1.116 41.966 1.00 89.94 133 ALA A CA 1
ATOM 1094 C C . ALA A 1 133 ? -27.824 -0.631 41.712 1.00 89.94 133 ALA A C 1
ATOM 1096 O O . ALA A 1 133 ? -28.539 -0.303 42.663 1.00 89.94 133 ALA A O 1
ATOM 1097 N N . ILE A 1 134 ? -28.280 -0.654 40.454 1.00 88.75 134 ILE A N 1
ATOM 1098 C CA . ILE A 1 134 ? -29.655 -0.295 40.074 1.00 88.75 134 ILE A CA 1
ATOM 1099 C C . ILE A 1 134 ? -30.669 -1.231 40.747 1.00 88.75 134 ILE A C 1
ATOM 1101 O O . ILE A 1 134 ? -31.632 -0.757 41.351 1.00 88.75 134 ILE A O 1
ATOM 1105 N N . GLN A 1 135 ? -30.454 -2.549 40.692 1.00 93.19 135 GLN A N 1
ATOM 1106 C CA . GLN A 1 135 ? -31.347 -3.534 41.314 1.00 93.19 1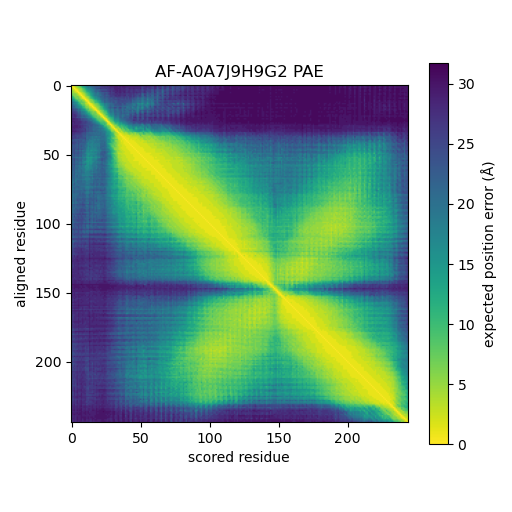35 GLN A CA 1
ATOM 1107 C C . GLN A 1 135 ? -31.393 -3.395 42.836 1.00 93.19 135 GLN A C 1
ATOM 1109 O O . GLN A 1 135 ? -32.463 -3.502 43.436 1.00 93.19 135 GLN A O 1
ATOM 1114 N N . SER A 1 136 ? -30.254 -3.117 43.468 1.00 90.44 136 SER A N 1
ATOM 1115 C CA . SER A 1 136 ? -30.172 -2.883 44.911 1.00 90.44 136 SER A CA 1
ATOM 1116 C C . SER A 1 136 ? -30.942 -1.626 45.310 1.00 90.44 136 SER A C 1
ATOM 1118 O O . SER A 1 136 ? -31.762 -1.680 46.227 1.00 90.44 136 SER A O 1
ATOM 1120 N N . LEU A 1 137 ? -30.751 -0.518 44.584 1.00 87.62 137 LEU A N 1
ATOM 1121 C CA . LEU A 1 137 ? -31.495 0.729 44.787 1.00 87.62 137 LEU A CA 1
ATOM 1122 C C . LEU A 1 137 ? -33.005 0.536 44.596 1.00 87.62 137 LEU A C 1
ATOM 1124 O O . LEU A 1 137 ? -33.785 0.988 45.434 1.00 87.62 137 LEU A O 1
ATOM 1128 N N . LEU A 1 138 ? -33.423 -0.183 43.550 1.00 88.94 138 LEU A N 1
ATOM 1129 C CA . LEU A 1 138 ? -34.829 -0.521 43.307 1.00 88.94 138 LEU A CA 1
ATOM 1130 C C . LEU A 1 138 ? -35.414 -1.373 44.438 1.00 88.94 138 LEU A C 1
ATOM 1132 O O . LEU A 1 138 ? -36.472 -1.042 44.970 1.00 88.94 138 LEU A O 1
ATOM 1136 N N . ASN A 1 139 ? -34.722 -2.436 44.853 1.00 89.38 139 ASN A N 1
ATOM 1137 C CA . ASN A 1 139 ? -35.174 -3.294 45.950 1.00 89.38 139 ASN A CA 1
ATOM 1138 C C . ASN A 1 139 ? -35.298 -2.529 47.271 1.00 89.38 139 ASN A C 1
ATOM 1140 O O . ASN A 1 139 ? -36.255 -2.749 48.014 1.00 89.38 139 ASN A O 1
ATOM 1144 N N . ILE A 1 140 ? -34.348 -1.638 47.571 1.00 84.44 140 ILE A N 1
ATOM 1145 C CA . ILE A 1 140 ? -34.410 -0.777 48.757 1.00 84.44 140 ILE A CA 1
ATOM 1146 C C . ILE A 1 140 ? -35.605 0.172 48.641 1.00 84.44 140 ILE A C 1
ATOM 1148 O O . ILE A 1 140 ? -36.402 0.249 49.575 1.00 84.44 140 ILE A O 1
ATOM 1152 N N . SER A 1 141 ? -35.777 0.824 47.486 1.00 82.19 141 SER A N 1
ATOM 1153 C CA . SER A 1 141 ? -36.892 1.738 47.208 1.00 82.19 141 SER A CA 1
ATOM 1154 C C . SER A 1 141 ? -38.260 1.073 47.405 1.00 82.19 141 SER A C 1
ATOM 1156 O O . SER A 1 141 ? -39.132 1.648 48.053 1.00 82.19 141 SER A O 1
ATOM 1158 N N . LEU A 1 142 ? -38.431 -0.166 46.933 1.00 83.69 142 LEU A N 1
ATOM 1159 C CA . LEU A 1 142 ? -39.675 -0.935 47.070 1.00 83.69 142 LEU A CA 1
ATOM 1160 C C . LEU A 1 142 ? -39.976 -1.376 48.510 1.00 83.69 142 LEU A C 1
ATOM 1162 O O . LEU A 1 142 ? -41.134 -1.607 48.853 1.00 83.69 142 LEU A O 1
ATOM 1166 N N . ARG A 1 143 ? -38.944 -1.532 49.347 1.00 79.31 143 ARG A N 1
ATOM 1167 C CA . ARG A 1 143 ? -39.070 -1.978 50.744 1.00 79.31 143 ARG A CA 1
ATOM 1168 C C . ARG A 1 143 ? -39.237 -0.833 51.738 1.00 79.31 143 ARG A C 1
ATOM 1170 O O . ARG A 1 143 ? -39.431 -1.109 52.922 1.00 79.31 143 ARG A O 1
ATOM 1177 N N . LEU A 1 144 ? -39.171 0.425 51.295 1.00 73.94 144 LEU A N 1
ATOM 1178 C CA . LEU A 1 144 ? -39.475 1.558 52.162 1.00 73.94 144 LEU A CA 1
ATOM 1179 C C . LEU A 1 144 ? -40.927 1.439 52.657 1.00 73.94 144 LEU A C 1
ATOM 1181 O O . LEU A 1 144 ? -41.843 1.365 51.839 1.00 73.94 144 LEU A O 1
ATOM 1185 N N . PRO A 1 145 ? -41.175 1.405 53.978 1.00 67.62 145 PRO A N 1
ATOM 1186 C CA . PRO A 1 145 ? -42.528 1.327 54.506 1.00 67.62 145 PRO A CA 1
ATOM 1187 C C . PRO A 1 145 ? -43.249 2.655 54.248 1.00 67.62 145 PRO A C 1
ATOM 1189 O O . PRO A 1 145 ? -43.069 3.625 54.976 1.00 67.62 145 PRO A O 1
ATOM 1192 N N . ILE A 1 146 ? -44.063 2.700 53.192 1.00 68.25 146 ILE A N 1
ATOM 1193 C CA . ILE A 1 146 ? -44.867 3.881 52.824 1.00 68.25 146 ILE A CA 1
ATOM 1194 C C . ILE A 1 146 ? -46.174 3.928 53.636 1.00 68.25 146 ILE A C 1
ATOM 1196 O O . ILE A 1 146 ? -46.789 4.981 53.774 1.00 68.25 146 ILE A O 1
ATOM 1200 N N . ASN A 1 147 ? -46.606 2.790 54.194 1.00 64.19 147 ASN A N 1
ATOM 1201 C CA . ASN A 1 147 ? -47.864 2.678 54.926 1.00 64.19 147 ASN A CA 1
ATOM 1202 C C . ASN A 1 147 ? -47.696 1.808 56.186 1.00 64.19 147 ASN A C 1
ATOM 1204 O O . ASN A 1 147 ? -47.259 0.661 56.095 1.00 64.19 147 ASN A O 1
ATOM 1208 N N . GLY A 1 148 ? -48.046 2.354 57.354 1.00 60.53 148 GLY A N 1
ATOM 1209 C CA . GLY A 1 148 ? -47.976 1.679 58.658 1.00 60.53 148 GLY A CA 1
ATOM 1210 C C . GLY A 1 148 ? -47.310 2.528 59.749 1.00 60.53 148 GLY A C 1
ATOM 1211 O O . GLY A 1 148 ? -46.486 3.386 59.455 1.00 60.53 148 GLY A O 1
ATOM 1212 N N . ASN A 1 149 ? -47.644 2.270 61.021 1.00 67.81 149 ASN A N 1
ATOM 1213 C CA . ASN A 1 149 ? -47.131 2.982 62.211 1.00 67.81 149 ASN A CA 1
ATOM 1214 C C . ASN A 1 149 ? -45.640 2.686 62.519 1.00 67.81 149 ASN A C 1
ATOM 1216 O O . ASN A 1 149 ? -45.255 2.520 63.678 1.00 67.81 149 ASN A O 1
ATOM 1220 N N . VAL A 1 150 ? -44.790 2.578 61.496 1.00 71.06 150 VAL A N 1
ATOM 1221 C CA . VAL A 1 150 ? -43.353 2.335 61.640 1.00 71.06 150 VAL A CA 1
ATOM 1222 C C . VAL A 1 150 ? -42.660 3.669 61.931 1.00 71.06 150 VAL A C 1
ATOM 1224 O O . VAL A 1 150 ? -42.664 4.575 61.103 1.00 71.06 150 VAL A O 1
ATOM 1227 N N . LYS A 1 151 ? -42.050 3.806 63.114 1.00 73.19 151 LYS A N 1
ATOM 1228 C CA . LYS A 1 151 ? -41.156 4.933 63.426 1.00 73.19 151 LYS A CA 1
ATOM 1229 C C . LYS A 1 151 ? -39.815 4.710 62.718 1.00 73.19 151 LYS A C 1
ATOM 1231 O O . LYS A 1 151 ? -39.030 3.881 63.165 1.00 73.19 151 LYS A O 1
ATOM 1236 N N . VAL A 1 152 ? -39.566 5.443 61.636 1.00 76.19 152 VAL A N 1
ATOM 1237 C CA . VAL A 1 152 ? -38.278 5.491 60.918 1.00 76.19 152 VAL A CA 1
ATOM 1238 C C . VAL A 1 152 ? -37.622 6.854 61.144 1.00 76.19 152 VAL A C 1
ATOM 1240 O O . VAL A 1 152 ? -38.326 7.862 61.227 1.00 76.19 152 VAL A O 1
ATOM 1243 N N . ASP A 1 153 ? -36.288 6.899 61.238 1.00 83.38 153 ASP A N 1
ATOM 1244 C CA . ASP A 1 153 ? -35.544 8.162 61.209 1.00 83.38 153 ASP A CA 1
ATOM 1245 C C . ASP A 1 153 ? -35.596 8.755 59.792 1.00 83.38 153 ASP A C 1
ATOM 1247 O O . ASP A 1 153 ? -34.867 8.365 58.879 1.00 83.38 153 ASP A O 1
ATOM 1251 N N . THR A 1 154 ? -36.500 9.712 59.598 1.00 81.88 154 THR A N 1
ATOM 1252 C CA . THR A 1 154 ? -36.690 10.393 58.314 1.00 81.88 154 THR A CA 1
ATOM 1253 C C . THR A 1 154 ? -35.460 11.188 57.878 1.00 81.88 154 THR A C 1
ATOM 1255 O O . THR A 1 154 ? -35.307 11.447 56.684 1.00 81.88 154 THR A O 1
ATOM 1258 N N . ARG A 1 155 ? -34.586 11.589 58.816 1.00 87.62 155 ARG A N 1
ATOM 1259 C CA . ARG A 1 155 ? -33.352 12.317 58.497 1.00 87.62 155 ARG A CA 1
ATOM 1260 C C . ARG A 1 155 ? -32.338 11.380 57.845 1.00 87.62 155 ARG A C 1
ATOM 1262 O O . ARG A 1 155 ? -31.838 11.700 56.773 1.00 87.62 155 ARG A O 1
ATOM 1269 N N . GLU A 1 156 ? -32.111 10.212 58.440 1.00 85.88 156 GLU A N 1
ATOM 1270 C CA . GLU A 1 156 ? -31.177 9.201 57.923 1.00 85.88 156 GLU A CA 1
ATOM 1271 C C . GLU A 1 156 ? -31.590 8.709 56.525 1.00 85.88 156 GLU A C 1
ATOM 1273 O O . GLU A 1 156 ? -30.772 8.652 55.607 1.00 85.88 156 GLU A O 1
ATOM 1278 N N . VAL A 1 157 ? -32.888 8.454 56.317 1.00 84.31 157 VAL A N 1
ATOM 1279 C CA . VAL A 1 157 ? -33.424 8.091 54.992 1.00 84.31 157 VAL A CA 1
ATOM 1280 C C . VAL A 1 157 ? -33.215 9.215 53.970 1.00 84.31 157 VAL A C 1
ATOM 1282 O O . VAL A 1 157 ? -32.818 8.951 52.834 1.00 84.31 157 VAL A O 1
ATOM 1285 N N . GLY A 1 158 ? -33.450 10.471 54.359 1.00 85.88 158 GLY A N 1
ATOM 1286 C CA . GLY A 1 158 ? -33.226 11.629 53.489 1.00 85.88 158 GLY A CA 1
ATOM 1287 C C . GLY A 1 158 ? -31.757 11.803 53.090 1.00 85.88 158 GLY A C 1
ATOM 1288 O O . GLY A 1 158 ? -31.459 12.076 51.924 1.00 85.88 158 GLY A O 1
ATOM 1289 N N . GLU A 1 159 ? -30.832 11.594 54.027 1.00 90.38 159 GLU A N 1
ATOM 1290 C CA . GLU A 1 159 ? -29.385 11.632 53.781 1.00 90.38 159 GLU A CA 1
ATOM 1291 C C . GLU A 1 159 ? -28.933 10.493 52.849 1.00 90.38 159 GLU A C 1
ATOM 1293 O O . GLU A 1 159 ? -28.155 10.732 51.915 1.00 90.38 159 GLU A O 1
ATOM 1298 N N . ALA A 1 160 ? -29.468 9.281 53.033 1.00 86.88 160 ALA A N 1
ATOM 1299 C CA . ALA A 1 160 ? -29.187 8.131 52.173 1.00 86.88 160 ALA A CA 1
ATOM 1300 C C . ALA A 1 160 ? -29.684 8.349 50.731 1.00 86.88 160 ALA A C 1
ATOM 1302 O O . ALA A 1 160 ? -28.928 8.139 49.780 1.00 86.88 160 ALA A O 1
ATOM 1303 N N . ILE A 1 161 ? -30.917 8.842 50.558 1.00 86.88 161 ILE A N 1
ATOM 1304 C CA . ILE A 1 161 ? -31.480 9.173 49.236 1.00 86.88 161 ILE A CA 1
ATOM 1305 C C . ILE A 1 161 ? -30.663 10.281 48.565 1.00 86.88 161 ILE A C 1
ATOM 1307 O O . ILE A 1 161 ? -30.297 10.160 47.397 1.00 86.88 161 ILE A O 1
ATOM 1311 N N . THR A 1 162 ? -30.324 11.339 49.306 1.00 92.31 162 THR A N 1
ATOM 1312 C CA . THR A 1 162 ? -29.501 12.440 48.782 1.00 92.31 162 THR A CA 1
ATOM 1313 C C . THR A 1 162 ? -28.126 11.943 48.328 1.00 92.31 162 THR A C 1
ATOM 1315 O O . THR A 1 162 ? -27.614 12.382 47.299 1.00 92.31 162 THR A O 1
ATOM 1318 N N . SER A 1 163 ? -27.528 11.003 49.063 1.00 91.94 163 SER A N 1
ATOM 1319 C CA . SER A 1 163 ? -26.247 10.391 48.693 1.00 91.94 163 SER A CA 1
ATOM 1320 C C . SER A 1 163 ? -26.359 9.522 47.436 1.00 91.94 163 SER A C 1
ATOM 1322 O O . SER A 1 163 ? -25.493 9.601 46.566 1.00 91.94 163 SER A O 1
ATOM 1324 N N . ALA A 1 164 ? -27.440 8.748 47.293 1.00 88.81 164 ALA A N 1
ATOM 1325 C CA . ALA A 1 164 ? -27.709 7.963 46.088 1.00 88.81 164 ALA A CA 1
ATOM 1326 C C . ALA A 1 164 ? -27.891 8.849 44.844 1.00 88.81 164 ALA A C 1
ATOM 1328 O O . ALA A 1 164 ? -27.291 8.571 43.807 1.00 88.81 164 ALA A O 1
ATOM 1329 N N . ILE A 1 165 ? -28.643 9.950 44.964 1.00 90.19 165 ILE A N 1
ATOM 1330 C CA . ILE A 1 165 ? -28.823 10.928 43.878 1.00 90.19 165 ILE A CA 1
ATOM 1331 C C . ILE A 1 165 ? -27.471 11.511 43.458 1.00 90.19 165 ILE A C 1
ATOM 1333 O O . ILE A 1 165 ? -27.142 11.480 42.276 1.00 90.19 165 ILE A O 1
ATOM 1337 N N . LYS A 1 166 ? -26.645 11.950 44.416 1.00 94.12 166 LYS A N 1
ATOM 1338 C CA . LYS A 1 166 ? -25.302 12.482 44.127 1.00 94.12 166 LYS A CA 1
ATOM 1339 C C . LYS A 1 166 ? -24.404 11.469 43.413 1.00 94.12 166 LYS A C 1
ATOM 1341 O O . LYS A 1 166 ? -23.655 11.850 42.518 1.00 94.12 166 LYS A O 1
ATOM 1346 N N . MET A 1 167 ? -24.467 10.186 43.786 1.00 89.56 167 MET A N 1
ATOM 1347 C CA . MET A 1 167 ? -23.731 9.132 43.074 1.00 89.56 167 MET A CA 1
ATOM 1348 C C . MET A 1 167 ? -24.227 8.971 41.633 1.00 89.56 167 MET A C 1
ATOM 1350 O O . MET A 1 167 ? -23.407 8.898 40.720 1.00 89.56 167 MET A O 1
ATOM 1354 N N . MET A 1 168 ? -25.544 8.964 41.405 1.00 90.06 168 MET A N 1
ATOM 1355 C CA . MET A 1 168 ? -26.108 8.878 40.052 1.00 90.06 168 MET A CA 1
ATOM 1356 C C . MET A 1 168 ? -25.740 10.100 39.201 1.00 90.06 168 MET A C 1
ATOM 1358 O O . MET A 1 168 ? -25.325 9.937 38.056 1.00 90.06 168 MET A O 1
ATOM 1362 N N . GLU A 1 169 ? -25.814 11.311 39.758 1.00 93.44 169 GLU A N 1
ATOM 1363 C CA . GLU A 1 169 ? -25.390 12.547 39.086 1.00 93.44 169 GLU A CA 1
ATOM 1364 C C . GLU A 1 169 ? -23.896 12.519 38.727 1.00 93.44 169 GLU A C 1
ATOM 1366 O O . GLU A 1 169 ? -23.517 12.915 37.624 1.00 93.44 169 GLU A O 1
ATOM 1371 N N . MET A 1 170 ? -23.045 11.995 39.617 1.00 93.44 170 MET A N 1
ATOM 1372 C CA . MET A 1 170 ? -21.613 11.824 39.355 1.00 93.44 170 MET A CA 1
ATOM 1373 C C . MET A 1 170 ? -21.354 10.838 38.209 1.00 93.44 170 MET A C 1
ATOM 1375 O O . MET A 1 170 ? -20.528 11.117 37.341 1.00 93.44 170 MET A O 1
ATOM 1379 N N . ILE A 1 171 ? -22.077 9.713 38.169 1.00 89.31 171 ILE A N 1
ATOM 1380 C CA . ILE A 1 171 ? -21.987 8.741 37.069 1.00 89.31 171 ILE A CA 1
ATOM 1381 C C . ILE A 1 171 ? -22.400 9.394 35.745 1.00 89.31 171 ILE A C 1
ATOM 1383 O O . ILE A 1 171 ? -21.668 9.285 34.762 1.00 89.31 171 ILE A O 1
ATOM 1387 N N . VAL A 1 172 ? -23.527 10.112 35.721 1.00 91.56 172 VAL A N 1
ATOM 1388 C CA . VAL A 1 172 ? -24.010 10.812 34.518 1.00 91.56 172 VAL A CA 1
ATOM 1389 C C . VAL A 1 172 ? -22.989 11.841 34.033 1.00 91.56 172 VAL A C 1
ATOM 1391 O O . VAL A 1 172 ? -22.663 11.855 32.847 1.00 91.56 172 VAL A O 1
ATOM 1394 N N . SER A 1 173 ? -22.443 12.654 34.940 1.00 93.56 173 SER A N 1
ATOM 1395 C CA . SER A 1 173 ? -21.417 13.654 34.621 1.00 93.56 173 SER A CA 1
ATOM 1396 C C . SER A 1 173 ? -20.163 13.013 34.020 1.00 93.56 173 SER A C 1
ATOM 1398 O O . SER A 1 173 ? -19.677 13.449 32.974 1.00 93.56 173 SER A O 1
ATOM 1400 N N . ASN A 1 174 ? -19.682 11.917 34.616 1.00 89.94 174 ASN A N 1
ATOM 1401 C CA . ASN A 1 174 ? -18.529 11.187 34.095 1.00 89.94 174 ASN A CA 1
ATOM 1402 C C . ASN A 1 174 ? -18.804 10.644 32.684 1.00 89.94 174 ASN A C 1
ATOM 1404 O O . ASN A 1 174 ? -18.000 10.872 31.783 1.00 89.94 174 ASN A O 1
ATOM 1408 N N . VAL A 1 175 ? -19.952 9.999 32.453 1.00 88.88 175 VAL A N 1
ATOM 1409 C CA . VAL A 1 175 ? -20.332 9.483 31.123 1.00 88.88 175 VAL A CA 1
ATOM 1410 C C . VAL A 1 175 ? -20.412 10.608 30.086 1.00 88.88 175 VAL A C 1
ATOM 1412 O O . VAL A 1 175 ? -19.849 10.484 28.999 1.00 88.88 175 VAL A O 1
ATOM 1415 N N . GLN A 1 176 ? -21.053 11.729 30.424 1.00 93.94 176 GLN A N 1
ATOM 1416 C CA . GLN A 1 176 ? -21.155 12.891 29.534 1.00 93.94 176 GLN A CA 1
ATOM 1417 C C . GLN A 1 176 ? -19.785 13.488 29.200 1.00 93.94 176 GLN A C 1
ATOM 1419 O O . GLN A 1 176 ? -19.561 13.896 28.063 1.00 93.94 176 GLN A O 1
ATOM 1424 N N . SER A 1 177 ? -18.851 13.499 30.155 1.00 94.62 177 SER A N 1
ATOM 1425 C CA . SER A 1 177 ? -17.500 14.030 29.932 1.00 94.62 177 SER A CA 1
ATOM 1426 C C . SER A 1 177 ? -16.693 13.233 28.898 1.00 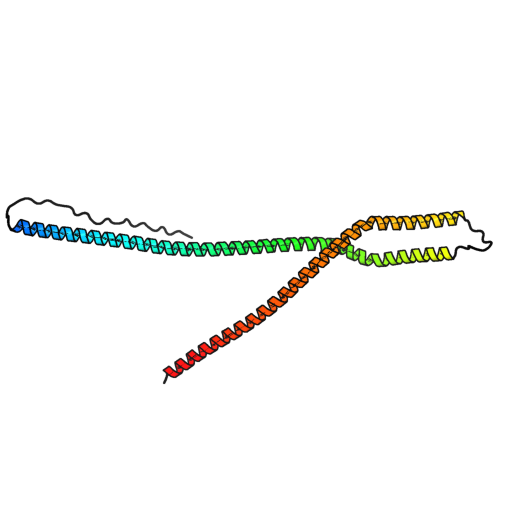94.62 177 SER A C 1
ATOM 1428 O O . SER A 1 177 ? -15.886 13.814 28.171 1.00 94.62 177 SER A O 1
ATOM 1430 N N . PHE A 1 178 ? -16.941 11.924 28.781 1.00 89.69 178 PHE A N 1
ATOM 1431 C CA . PHE A 1 178 ? -16.261 11.051 27.818 1.00 89.69 178 PHE A CA 1
ATOM 1432 C C . PHE A 1 178 ? -16.975 10.947 26.466 1.00 89.69 178 PHE A C 1
ATOM 1434 O O . PHE A 1 178 ? -16.348 10.550 25.483 1.00 89.69 178 PHE A O 1
ATOM 1441 N N . MET A 1 179 ? -18.251 11.329 26.390 1.00 92.94 179 MET A N 1
ATOM 1442 C CA . MET A 1 179 ? -19.082 11.186 25.190 1.00 92.94 179 MET A CA 1
ATOM 1443 C C . MET A 1 179 ? -18.469 11.825 23.930 1.00 92.94 179 MET A C 1
ATOM 1445 O O . MET A 1 179 ? -18.356 11.116 22.931 1.00 92.94 179 MET A O 1
ATOM 1449 N N . PRO A 1 180 ? -17.936 13.068 23.959 1.00 94.06 180 PRO A N 1
ATOM 1450 C CA . PRO A 1 180 ? -17.323 13.663 22.768 1.00 94.06 180 PRO A CA 1
ATOM 1451 C C . PRO A 1 180 ? -16.113 12.870 22.255 1.00 94.06 180 PRO A C 1
ATOM 1453 O O . PRO A 1 180 ? -15.877 12.779 21.052 1.00 94.06 180 PRO A O 1
ATOM 1456 N N . LYS A 1 181 ? -15.334 12.272 23.169 1.00 92.38 181 LYS A N 1
ATOM 1457 C CA . LYS A 1 181 ? -14.165 11.467 22.798 1.00 92.38 181 LYS A CA 1
ATOM 1458 C C . LYS A 1 181 ? -14.571 10.105 22.236 1.00 92.38 181 LYS A C 1
ATOM 1460 O O . LYS A 1 181 ? -13.902 9.602 21.335 1.00 92.38 181 LYS A O 1
ATOM 1465 N N . ALA A 1 182 ? -15.655 9.528 22.751 1.00 89.50 182 ALA A N 1
ATOM 1466 C CA . ALA A 1 182 ? -16.227 8.295 22.227 1.00 89.50 182 ALA A CA 1
ATOM 1467 C C . ALA A 1 182 ? -16.747 8.483 20.791 1.00 89.50 182 ALA A C 1
ATOM 1469 O O . ALA A 1 182 ? -16.429 7.664 19.934 1.00 89.50 182 ALA A O 1
ATOM 1470 N N . GLU A 1 183 ? -17.440 9.590 20.506 1.00 94.38 183 GLU A N 1
ATOM 1471 C CA . GLU A 1 183 ? -17.924 9.927 19.155 1.00 94.38 183 GLU A CA 1
ATOM 1472 C C . GLU A 1 183 ? -16.768 10.116 18.152 1.00 94.38 183 GLU A C 1
ATOM 1474 O O . GLU A 1 183 ? -16.802 9.596 17.034 1.00 94.38 183 GLU A O 1
ATOM 1479 N N . GLU A 1 184 ? -15.695 10.811 18.552 1.00 94.19 184 GLU A N 1
ATOM 1480 C CA . GLU A 1 184 ? -14.489 10.971 17.722 1.00 94.19 184 GLU A CA 1
ATOM 1481 C C . GLU A 1 184 ? -13.822 9.616 17.416 1.00 94.19 184 GLU A C 1
ATOM 1483 O O . GLU A 1 184 ? -13.392 9.353 16.284 1.00 94.19 184 GLU A O 1
ATOM 1488 N N . MET A 1 185 ? -13.746 8.738 18.422 1.00 89.62 185 MET A N 1
ATOM 1489 C CA . MET A 1 185 ? -13.209 7.388 18.265 1.00 89.62 185 MET A CA 1
ATOM 1490 C C . MET A 1 185 ? -14.086 6.547 17.335 1.00 89.62 185 MET A C 1
ATOM 1492 O O . MET A 1 185 ? -13.557 5.902 16.433 1.00 89.62 185 MET A O 1
ATOM 1496 N N . GLU A 1 186 ? -15.409 6.583 17.498 1.00 91.94 186 GLU A N 1
ATOM 1497 C CA . GLU A 1 186 ? -16.359 5.870 16.639 1.00 91.94 186 GLU A CA 1
ATOM 1498 C C . GLU A 1 186 ? -16.218 6.294 15.1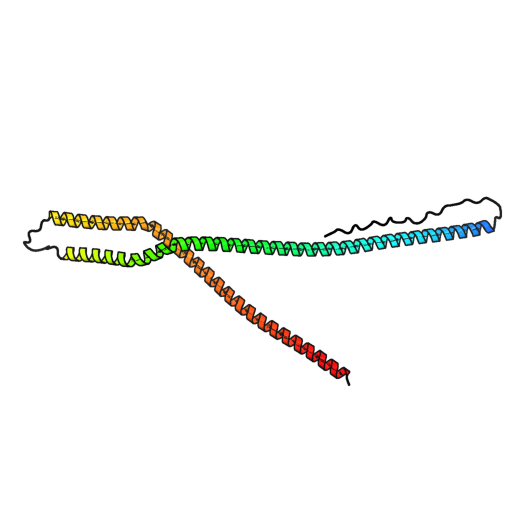71 1.00 91.94 186 GLU A C 1
ATOM 1500 O O . GLU A 1 186 ? -16.125 5.438 14.284 1.00 91.94 186 GLU A O 1
ATOM 1505 N N . SER A 1 187 ? -16.107 7.602 14.907 1.00 94.69 187 SER A N 1
ATOM 1506 C CA . SER A 1 187 ? -15.846 8.117 13.557 1.00 94.69 187 SER A CA 1
ATOM 1507 C C . SER A 1 187 ? -14.516 7.603 13.000 1.00 94.69 187 SER A C 1
ATOM 1509 O O . SER A 1 187 ? -14.444 7.219 11.832 1.00 94.69 187 SER A O 1
ATOM 1511 N N . SER A 1 188 ? -13.463 7.586 13.819 1.00 89.62 188 SER A N 1
ATOM 1512 C CA . SER A 1 188 ? -12.126 7.141 13.405 1.00 89.62 188 SER A CA 1
ATOM 1513 C C . SER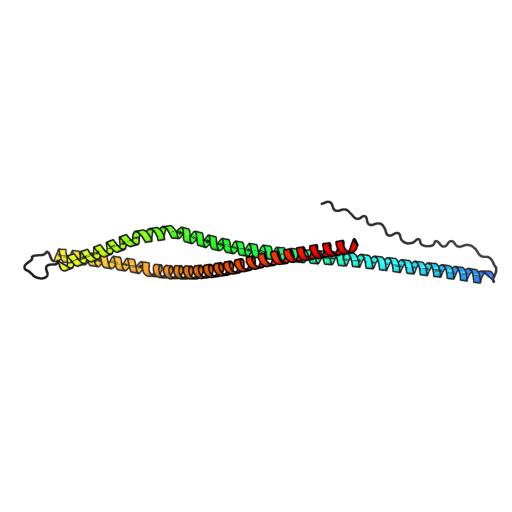 A 1 188 ? -12.089 5.639 13.106 1.00 89.62 188 SER A C 1
ATOM 1515 O O . SER A 1 188 ? -11.532 5.220 12.091 1.00 89.62 188 SER A O 1
ATOM 1517 N N . VAL A 1 189 ? -12.721 4.826 13.958 1.00 90.00 189 VAL A N 1
ATOM 1518 C CA . VAL A 1 189 ? -12.847 3.371 13.784 1.00 90.00 189 VAL A CA 1
ATOM 1519 C C . VAL A 1 189 ? -13.696 3.044 12.556 1.00 90.00 189 VAL A C 1
ATOM 1521 O O . VAL A 1 189 ? -13.338 2.148 11.792 1.00 90.00 189 VAL A O 1
ATOM 1524 N N . SER A 1 190 ? -14.772 3.794 12.314 1.00 94.50 190 SER A N 1
ATOM 1525 C CA . SER A 1 190 ? -15.621 3.625 11.127 1.00 94.50 190 SER A CA 1
ATOM 1526 C C . SER A 1 190 ? -14.866 3.926 9.831 1.00 94.50 190 SER A C 1
ATOM 1528 O O . SER A 1 190 ? -14.933 3.148 8.877 1.00 94.50 190 SER A O 1
ATOM 1530 N N . GLU A 1 191 ? -14.090 5.012 9.800 1.00 95.12 191 GLU A N 1
ATOM 1531 C CA . GLU A 1 191 ? -13.242 5.343 8.651 1.00 95.12 191 GLU A CA 1
ATOM 1532 C C . GLU A 1 191 ? -12.138 4.303 8.432 1.00 95.12 191 GLU A C 1
ATOM 1534 O O . GLU A 1 191 ? -11.898 3.888 7.295 1.00 95.12 191 GLU A O 1
ATOM 1539 N N . LEU A 1 192 ? -11.513 3.815 9.508 1.00 91.50 192 LEU A N 1
ATOM 1540 C CA . LEU A 1 192 ? -10.535 2.730 9.431 1.00 91.50 192 LEU A CA 1
ATOM 1541 C C . LEU A 1 192 ? -11.162 1.446 8.870 1.00 91.50 192 LEU A C 1
ATOM 1543 O O . LEU A 1 192 ? -10.583 0.822 7.982 1.00 91.50 192 LEU A O 1
ATOM 1547 N N . ALA A 1 193 ? -12.358 1.073 9.333 1.00 95.00 193 ALA A N 1
ATOM 1548 C CA . ALA A 1 193 ? -13.086 -0.087 8.829 1.00 95.00 193 ALA A CA 1
ATOM 1549 C C . ALA A 1 193 ? -13.430 0.065 7.339 1.00 95.00 193 ALA A C 1
ATOM 1551 O O . ALA A 1 193 ? -13.235 -0.869 6.558 1.00 95.00 193 ALA A O 1
ATOM 1552 N N . ARG A 1 194 ? -13.878 1.254 6.919 1.00 97.00 194 ARG A N 1
ATOM 1553 C CA . ARG A 1 194 ? -14.158 1.570 5.511 1.00 97.00 194 ARG A CA 1
ATOM 1554 C C . ARG A 1 194 ? -12.915 1.406 4.634 1.00 97.00 194 ARG A C 1
ATOM 1556 O O . ARG A 1 194 ? -13.003 0.792 3.570 1.00 97.00 194 ARG A O 1
ATOM 1563 N N . VAL A 1 195 ? -11.768 1.930 5.073 1.00 92.75 195 VAL A N 1
ATOM 1564 C CA . VAL A 1 195 ? -10.488 1.778 4.360 1.00 92.75 195 VAL A CA 1
ATOM 1565 C C . VAL A 1 195 ? -10.071 0.308 4.304 1.00 92.75 195 VAL A C 1
ATOM 1567 O O . VAL A 1 195 ? -9.786 -0.188 3.218 1.00 92.75 195 VAL A O 1
ATOM 1570 N N . ALA A 1 196 ? -10.125 -0.413 5.426 1.00 92.94 196 ALA A N 1
ATOM 1571 C CA . ALA A 1 196 ? -9.747 -1.824 5.493 1.00 92.94 196 ALA A CA 1
ATOM 1572 C C . ALA A 1 196 ? -10.615 -2.719 4.587 1.00 92.94 196 ALA A C 1
ATOM 1574 O O . ALA A 1 196 ? -10.105 -3.639 3.945 1.00 92.94 196 ALA A O 1
ATOM 1575 N N . MET A 1 197 ? -11.921 -2.446 4.495 1.00 96.81 197 MET A N 1
ATOM 1576 C CA . MET A 1 197 ? -12.810 -3.142 3.556 1.00 96.81 197 MET A CA 1
ATOM 1577 C C . MET A 1 197 ? -12.442 -2.850 2.098 1.00 96.81 197 MET A C 1
ATOM 1579 O O . MET A 1 197 ? -12.400 -3.773 1.286 1.00 96.81 197 MET A O 1
ATOM 1583 N N . GLY A 1 198 ? -12.144 -1.590 1.768 1.00 96.56 198 GLY A N 1
ATOM 1584 C CA . GLY A 1 198 ? -11.697 -1.209 0.428 1.00 96.56 198 GLY A CA 1
ATOM 1585 C C . GLY A 1 198 ? -10.376 -1.877 0.039 1.00 96.56 198 GLY A C 1
ATOM 1586 O O . GLY A 1 198 ? -10.268 -2.440 -1.047 1.00 96.56 198 GLY A O 1
ATOM 1587 N N . GLU A 1 199 ? -9.393 -1.881 0.942 1.00 92.38 199 GLU A N 1
ATOM 1588 C CA . GLU A 1 199 ? -8.108 -2.557 0.727 1.00 92.38 199 GLU A CA 1
ATOM 1589 C C . GLU A 1 199 ? -8.289 -4.064 0.516 1.00 92.38 199 GLU A C 1
ATOM 1591 O O . GLU A 1 199 ? -7.706 -4.626 -0.412 1.00 92.38 199 GLU A O 1
ATOM 1596 N N . ARG A 1 200 ? -9.147 -4.716 1.312 1.00 96.00 200 ARG A N 1
ATOM 1597 C CA . ARG A 1 200 ? -9.473 -6.139 1.142 1.00 96.00 200 ARG A CA 1
ATOM 1598 C C . ARG A 1 200 ? -10.065 -6.435 -0.237 1.00 96.00 200 ARG A C 1
ATOM 1600 O O . ARG A 1 200 ? -9.630 -7.395 -0.865 1.00 96.00 200 ARG A O 1
ATOM 1607 N N . ALA A 1 201 ? -11.010 -5.621 -0.704 1.00 97.50 201 ALA A N 1
ATOM 1608 C CA . ALA A 1 201 ? -11.636 -5.809 -2.013 1.00 97.50 201 ALA A CA 1
ATOM 1609 C C . ALA A 1 201 ? -10.615 -5.703 -3.159 1.00 97.50 201 ALA A C 1
ATOM 1611 O O . ALA A 1 201 ? -10.613 -6.525 -4.072 1.00 97.50 201 ALA A O 1
ATOM 1612 N N . VAL A 1 202 ? -9.692 -4.737 -3.084 1.00 95.69 202 VAL A N 1
ATOM 1613 C CA . VAL A 1 202 ? -8.624 -4.588 -4.090 1.00 95.69 202 VAL A CA 1
ATOM 1614 C C . VAL A 1 202 ? -7.631 -5.755 -4.034 1.00 95.69 202 VAL A C 1
ATOM 1616 O O . VAL A 1 202 ? -7.156 -6.207 -5.075 1.00 95.69 202 VAL A O 1
ATOM 1619 N N . ILE A 1 203 ? -7.312 -6.270 -2.841 1.00 95.94 203 ILE A N 1
ATOM 1620 C CA . ILE A 1 203 ? -6.460 -7.462 -2.685 1.00 95.94 203 ILE A CA 1
ATOM 1621 C C . ILE A 1 203 ? -7.117 -8.687 -3.331 1.00 95.94 203 ILE A C 1
ATOM 1623 O O . ILE A 1 203 ? -6.433 -9.458 -4.006 1.00 95.94 203 ILE A O 1
ATOM 1627 N N . GLU A 1 204 ? -8.425 -8.857 -3.150 1.00 97.31 204 GLU A N 1
ATOM 1628 C CA . GLU A 1 204 ? -9.198 -9.937 -3.767 1.00 97.31 204 GLU A CA 1
ATOM 1629 C C . GLU A 1 204 ? -9.191 -9.829 -5.299 1.00 97.31 204 GLU A C 1
ATOM 1631 O O . GLU A 1 204 ? -8.814 -10.787 -5.975 1.00 97.31 204 GLU A O 1
ATOM 1636 N N . GLU A 1 205 ? -9.459 -8.638 -5.850 1.00 97.38 205 GLU A N 1
ATOM 1637 C CA . GLU A 1 205 ? -9.375 -8.382 -7.296 1.00 97.38 205 GLU A CA 1
ATOM 1638 C C . GLU A 1 205 ? -7.972 -8.683 -7.850 1.00 97.38 205 GLU A C 1
ATOM 1640 O O . GLU A 1 205 ? -7.821 -9.312 -8.902 1.00 97.38 205 GLU A O 1
ATOM 1645 N N . CYS A 1 206 ? -6.920 -8.285 -7.126 1.00 96.50 206 CYS A N 1
ATOM 1646 C CA . CYS A 1 206 ? -5.548 -8.623 -7.498 1.00 96.50 206 CYS A CA 1
ATOM 1647 C C . CYS A 1 206 ? -5.337 -10.142 -7.521 1.00 96.50 206 CYS A C 1
ATOM 1649 O O . CYS A 1 206 ? -4.720 -10.652 -8.457 1.00 96.50 206 CYS A O 1
ATOM 1651 N N . GLY A 1 207 ? -5.853 -10.866 -6.523 1.00 97.25 207 GLY A N 1
ATOM 1652 C CA . GLY A 1 207 ? -5.814 -12.328 -6.464 1.00 97.25 207 GLY A CA 1
ATOM 1653 C C . GLY A 1 207 ? -6.443 -12.983 -7.696 1.00 97.25 207 GLY A C 1
ATOM 1654 O O . GLY A 1 207 ? -5.821 -13.850 -8.317 1.00 97.25 207 GLY A O 1
ATOM 1655 N N . ASP A 1 208 ? -7.614 -12.506 -8.113 1.00 97.50 208 ASP A N 1
ATOM 1656 C CA . ASP A 1 208 ? -8.308 -12.984 -9.314 1.00 97.50 208 ASP A CA 1
ATOM 1657 C C . ASP A 1 208 ? -7.516 -12.712 -10.600 1.00 97.50 208 ASP A C 1
ATOM 1659 O O . ASP A 1 208 ? -7.423 -13.568 -11.490 1.00 97.50 208 ASP A O 1
ATOM 1663 N N . LEU A 1 209 ? -6.921 -11.522 -10.714 1.00 97.56 209 LEU A N 1
ATOM 1664 C CA . LEU A 1 209 ? -6.071 -11.163 -11.851 1.00 97.56 209 LEU A CA 1
ATOM 1665 C C . LEU A 1 209 ? -4.803 -12.024 -11.904 1.00 97.56 209 LEU A C 1
ATOM 1667 O O . LEU A 1 209 ? -4.412 -12.471 -12.989 1.00 97.56 209 LEU A O 1
ATOM 1671 N N . PHE A 1 210 ? -4.182 -12.306 -10.756 1.00 96.38 210 PHE A N 1
ATOM 1672 C CA . PHE A 1 210 ? -3.037 -13.214 -10.673 1.00 96.38 210 PHE A CA 1
ATOM 1673 C C . PHE A 1 210 ? -3.414 -14.637 -11.073 1.00 96.38 210 PHE A C 1
ATOM 1675 O O . PHE A 1 210 ? -2.687 -15.257 -11.853 1.00 96.38 210 PHE A O 1
ATOM 1682 N N . TYR A 1 211 ? -4.560 -15.136 -10.607 1.00 97.75 211 TYR A N 1
ATOM 1683 C CA . TYR A 1 211 ? -5.064 -16.451 -10.993 1.00 97.75 211 TYR A CA 1
ATOM 1684 C C . TYR A 1 211 ? -5.247 -16.554 -12.515 1.00 97.75 211 TYR A C 1
ATOM 1686 O O . TYR A 1 211 ? -4.700 -17.464 -13.138 1.00 97.75 211 TYR A O 1
ATOM 1694 N N . LYS A 1 212 ? -5.923 -15.576 -13.136 1.00 97.81 212 LYS A N 1
ATOM 1695 C CA . LYS A 1 212 ? -6.096 -15.514 -14.602 1.00 97.81 212 LYS A CA 1
ATOM 1696 C C . LYS A 1 212 ? -4.763 -15.456 -15.344 1.00 97.81 212 LYS A C 1
ATOM 1698 O O . LYS A 1 212 ? -4.570 -16.178 -16.319 1.00 97.81 212 LYS A O 1
ATOM 1703 N N . THR A 1 213 ? -3.838 -14.622 -14.873 1.00 97.56 213 THR A N 1
ATOM 1704 C CA . THR A 1 213 ? -2.503 -14.482 -15.474 1.00 97.56 213 THR A CA 1
ATOM 1705 C C . THR A 1 213 ? -1.740 -15.803 -15.440 1.00 97.56 213 THR A C 1
ATOM 1707 O O . THR A 1 213 ? -1.149 -16.194 -16.444 1.00 97.56 213 THR A O 1
ATOM 1710 N N . ASN A 1 214 ? -1.790 -16.521 -14.316 1.00 96.88 214 ASN A N 1
ATOM 1711 C CA . ASN A 1 214 ? -1.149 -17.825 -14.180 1.00 96.88 214 ASN A CA 1
ATOM 1712 C C . ASN A 1 214 ? -1.774 -18.866 -15.123 1.00 96.88 214 ASN A C 1
ATOM 1714 O O . ASN A 1 214 ? -1.050 -19.609 -15.783 1.00 96.88 214 ASN A O 1
ATOM 1718 N N . THR A 1 215 ? -3.103 -18.881 -15.254 1.00 98.06 215 THR A N 1
ATOM 1719 C CA . THR A 1 215 ? -3.797 -19.749 -16.218 1.00 98.06 215 THR A CA 1
ATOM 1720 C C . THR A 1 215 ? -3.337 -19.475 -17.651 1.00 98.06 215 THR A C 1
ATOM 1722 O O . THR A 1 215 ? -2.909 -20.401 -18.339 1.00 98.06 215 THR A O 1
ATOM 1725 N N . PHE A 1 216 ? -3.320 -18.210 -18.082 1.00 97.38 216 PHE A N 1
ATOM 1726 C CA . PHE A 1 216 ? -2.837 -17.848 -19.418 1.00 97.38 216 PHE A CA 1
ATOM 1727 C C . PHE A 1 216 ? -1.359 -18.179 -19.628 1.00 97.38 216 PHE A C 1
ATOM 1729 O O . PHE A 1 216 ? -0.967 -18.576 -20.721 1.00 97.38 216 PHE A O 1
ATOM 1736 N N . GLN A 1 217 ? -0.528 -18.060 -18.592 1.00 97.81 217 GLN A N 1
ATOM 1737 C CA . GLN A 1 217 ? 0.877 -18.446 -18.675 1.00 97.81 217 GLN A CA 1
ATOM 1738 C C . GLN A 1 217 ? 1.040 -19.954 -18.912 1.00 97.81 217 GLN A C 1
ATOM 1740 O O . GLN A 1 217 ? 1.880 -20.360 -19.718 1.00 97.81 217 GLN A O 1
ATOM 1745 N N . VAL A 1 218 ? 0.248 -20.788 -18.232 1.00 97.75 218 VAL A N 1
ATOM 1746 C CA . VAL A 1 218 ? 0.245 -22.244 -18.445 1.00 97.75 218 VAL A CA 1
ATOM 1747 C C . VAL A 1 218 ? -0.208 -22.583 -19.866 1.00 97.75 218 VAL A C 1
ATOM 1749 O O . VAL A 1 218 ? 0.428 -23.406 -20.531 1.00 97.75 218 VAL A O 1
ATOM 1752 N N . GLU A 1 219 ? -1.259 -21.924 -20.355 1.00 97.88 219 GLU A N 1
ATOM 1753 C CA . GLU A 1 219 ? -1.745 -22.088 -21.729 1.00 97.88 219 GLU A CA 1
ATOM 1754 C C . GLU A 1 219 ? -0.689 -21.680 -22.764 1.00 97.88 219 GLU A C 1
ATOM 1756 O O . GLU A 1 219 ? -0.386 -22.470 -23.659 1.00 97.88 219 GLU A O 1
ATOM 1761 N N . ASP A 1 220 ? -0.063 -20.509 -22.615 1.00 97.75 220 ASP A N 1
ATOM 1762 C CA . ASP A 1 220 ? 1.024 -20.053 -23.491 1.00 97.75 220 ASP A CA 1
ATOM 1763 C C . ASP A 1 220 ? 2.190 -21.049 -23.499 1.00 97.75 220 ASP A C 1
ATOM 1765 O O . ASP A 1 220 ? 2.673 -21.440 -24.563 1.00 97.75 220 ASP A O 1
ATOM 1769 N N . CYS A 1 221 ? 2.608 -21.535 -22.327 1.00 96.88 221 CYS A N 1
ATOM 1770 C CA . CYS A 1 221 ? 3.674 -22.530 -22.231 1.00 96.88 221 CYS A CA 1
ATOM 1771 C C . CYS A 1 221 ? 3.311 -23.831 -22.963 1.00 96.88 221 CYS A C 1
ATOM 1773 O O . CYS A 1 221 ? 4.154 -24.388 -23.672 1.00 96.88 221 CYS A O 1
ATOM 1775 N N . SER A 1 222 ? 2.064 -24.294 -22.833 1.00 97.75 222 SER A N 1
ATOM 1776 C CA . SER A 1 222 ? 1.554 -25.470 -23.547 1.00 97.75 222 SER A CA 1
ATOM 1777 C C . SER A 1 222 ? 1.555 -25.256 -25.063 1.00 97.75 222 SER A C 1
ATOM 1779 O O . SER A 1 222 ? 2.095 -26.080 -25.804 1.00 97.75 222 SER A O 1
ATOM 1781 N N . LEU A 1 223 ? 1.037 -24.119 -25.536 1.00 97.81 223 LEU A N 1
ATOM 1782 C CA . LEU A 1 223 ? 1.006 -23.770 -26.960 1.00 97.81 223 LEU A CA 1
ATOM 1783 C C . LEU A 1 223 ? 2.415 -23.642 -27.545 1.00 97.81 223 LEU A C 1
ATOM 1785 O O . LEU A 1 223 ? 2.696 -24.177 -28.620 1.00 97.81 223 LEU A O 1
ATOM 1789 N N . ARG A 1 224 ? 3.336 -22.994 -26.824 1.00 97.19 224 ARG A N 1
ATOM 1790 C CA . ARG A 1 224 ? 4.745 -22.896 -27.226 1.00 97.19 224 ARG A CA 1
ATOM 1791 C C . ARG A 1 224 ? 5.408 -24.269 -27.295 1.00 97.19 224 ARG A C 1
ATOM 1793 O O . ARG A 1 224 ? 6.151 -24.525 -28.241 1.00 97.19 224 ARG A O 1
ATOM 1800 N N . ALA A 1 225 ? 5.126 -25.164 -26.349 1.00 96.88 225 ALA A N 1
ATOM 1801 C CA . ALA A 1 225 ? 5.634 -26.535 -26.386 1.00 96.88 225 ALA A CA 1
ATOM 1802 C C . ALA A 1 225 ? 5.096 -27.315 -27.600 1.00 96.88 225 ALA A C 1
ATOM 1804 O O . ALA A 1 225 ? 5.877 -27.956 -28.306 1.00 96.88 225 ALA A O 1
ATOM 1805 N N . GLN A 1 226 ? 3.796 -27.210 -27.894 1.00 96.38 226 GLN A N 1
ATOM 1806 C CA . GLN A 1 226 ? 3.176 -27.838 -29.069 1.00 96.38 226 GLN A CA 1
ATOM 1807 C C . GLN A 1 226 ? 3.765 -27.305 -30.383 1.00 96.38 226 GLN A C 1
ATOM 1809 O O . GLN A 1 226 ? 4.070 -28.084 -31.287 1.00 96.38 226 GLN A O 1
ATOM 1814 N N . LEU A 1 227 ? 3.995 -25.991 -30.481 1.00 96.62 227 LEU A N 1
ATOM 1815 C CA . LEU A 1 227 ? 4.637 -25.372 -31.642 1.00 96.62 227 LEU A CA 1
ATOM 1816 C C . LEU A 1 227 ? 6.045 -25.946 -31.875 1.00 96.62 227 LEU A C 1
ATOM 1818 O O . LEU A 1 227 ? 6.392 -26.298 -33.004 1.00 96.62 227 LEU A O 1
ATOM 1822 N N . ILE A 1 228 ? 6.840 -26.081 -30.809 1.00 95.69 228 ILE A N 1
ATOM 1823 C CA . ILE A 1 228 ? 8.187 -26.667 -30.874 1.00 95.69 228 ILE A CA 1
ATOM 1824 C C . ILE A 1 228 ? 8.120 -28.129 -31.340 1.00 95.69 228 ILE A C 1
ATOM 1826 O O . ILE A 1 228 ? 8.901 -28.531 -32.203 1.00 95.69 228 ILE A O 1
ATOM 1830 N N . GLN A 1 229 ? 7.177 -28.921 -30.817 1.00 93.31 229 GLN A N 1
ATOM 1831 C CA . GLN A 1 229 ? 6.981 -30.313 -31.241 1.00 93.31 229 GLN A CA 1
ATOM 1832 C C . GLN A 1 229 ? 6.622 -30.411 -32.729 1.00 93.31 229 GLN A C 1
ATOM 1834 O O . GLN A 1 229 ? 7.216 -31.214 -33.450 1.00 93.31 229 GLN A O 1
ATOM 1839 N N . LEU A 1 230 ? 5.709 -29.564 -33.214 1.00 93.69 230 LEU A N 1
ATOM 1840 C CA . LEU A 1 230 ? 5.310 -29.533 -34.622 1.00 93.69 230 LEU A CA 1
ATOM 1841 C C . LEU A 1 230 ? 6.490 -29.174 -35.541 1.00 93.69 230 LEU A C 1
ATOM 1843 O O . LEU A 1 230 ? 6.706 -29.825 -36.565 1.00 93.69 230 LEU A O 1
ATOM 1847 N N . GLN A 1 231 ? 7.290 -28.177 -35.152 1.00 92.25 231 GLN A N 1
ATOM 1848 C CA . GLN A 1 231 ? 8.499 -27.781 -35.881 1.00 92.25 231 GLN A CA 1
ATOM 1849 C C . GLN A 1 231 ? 9.546 -28.905 -35.916 1.00 92.25 231 GLN A C 1
ATOM 1851 O O . GLN A 1 231 ? 10.164 -29.144 -36.957 1.00 92.25 231 GLN A O 1
ATOM 1856 N N . ALA A 1 232 ? 9.722 -29.629 -34.808 1.00 87.19 232 ALA A N 1
ATOM 1857 C CA . ALA A 1 232 ? 10.622 -30.775 -34.745 1.00 87.19 232 ALA A CA 1
ATOM 1858 C C . ALA A 1 232 ? 10.147 -31.932 -35.641 1.00 87.19 232 ALA A C 1
ATOM 1860 O O . ALA A 1 232 ? 10.958 -32.504 -36.372 1.00 87.19 232 ALA A O 1
ATOM 1861 N N . MET A 1 233 ? 8.843 -32.238 -35.653 1.00 82.69 233 MET A N 1
ATOM 1862 C CA . MET A 1 233 ? 8.283 -33.272 -36.533 1.00 82.69 233 MET A CA 1
ATOM 1863 C C . MET A 1 233 ? 8.425 -32.912 -38.013 1.00 82.69 233 MET A C 1
ATOM 1865 O O . MET A 1 233 ? 8.870 -33.755 -38.787 1.00 82.69 233 MET A O 1
ATOM 1869 N N . GLY A 1 234 ? 8.133 -31.663 -38.396 1.00 75.44 234 GLY A N 1
ATOM 1870 C CA . GLY A 1 234 ? 8.320 -31.187 -39.772 1.00 75.44 234 GLY A CA 1
ATOM 1871 C C . GLY A 1 234 ? 9.782 -31.224 -40.234 1.00 75.44 234 GLY A C 1
ATOM 1872 O O . GLY A 1 234 ? 10.073 -31.508 -41.393 1.00 75.44 234 GLY A O 1
ATOM 1873 N N . SER A 1 235 ? 10.731 -30.986 -39.326 1.00 70.56 235 SER A N 1
ATOM 1874 C CA . SER A 1 235 ? 12.163 -31.142 -39.615 1.00 70.56 235 SER A CA 1
ATOM 1875 C C . SER A 1 235 ? 12.567 -32.615 -39.790 1.00 70.56 235 SER A C 1
ATOM 1877 O O . SER A 1 235 ? 13.422 -32.929 -40.616 1.00 70.56 235 SER A O 1
ATOM 1879 N N . CYS A 1 236 ? 11.933 -33.536 -39.056 1.00 62.00 236 CYS A N 1
ATOM 1880 C CA . CYS A 1 236 ? 12.209 -34.972 -39.132 1.00 62.00 236 CYS A CA 1
ATOM 1881 C C . CYS A 1 236 ? 11.630 -35.620 -40.402 1.00 62.00 236 CYS A C 1
ATOM 1883 O O . CYS A 1 236 ? 12.320 -36.390 -41.067 1.00 62.00 236 CYS A O 1
ATOM 1885 N N . THR A 1 237 ? 10.400 -35.269 -40.789 1.00 63.69 237 THR A N 1
ATOM 1886 C CA . THR A 1 237 ? 9.771 -35.767 -42.026 1.00 63.69 237 THR A CA 1
ATOM 1887 C C . THR A 1 237 ? 10.498 -35.279 -43.277 1.00 63.69 237 THR A C 1
ATOM 1889 O O . THR A 1 237 ? 10.732 -36.068 -44.189 1.00 63.69 237 THR A O 1
ATOM 1892 N N . ASN A 1 238 ? 10.954 -34.023 -43.292 1.00 59.44 238 ASN A N 1
ATOM 1893 C CA . ASN A 1 238 ? 11.780 -33.502 -44.386 1.00 59.44 238 ASN A CA 1
ATOM 1894 C C . ASN A 1 238 ? 13.151 -34.193 -44.483 1.00 59.44 238 ASN A C 1
ATOM 1896 O O . ASN A 1 238 ? 13.684 -34.327 -45.579 1.00 59.44 238 ASN A O 1
ATOM 1900 N N . LYS A 1 239 ? 13.726 -34.654 -43.363 1.00 58.44 239 LYS A N 1
ATOM 1901 C CA . LYS A 1 239 ? 14.978 -35.430 -43.373 1.00 58.44 239 LYS A CA 1
ATOM 1902 C C . LYS A 1 239 ? 14.794 -36.855 -43.894 1.00 58.44 239 LYS A C 1
ATOM 1904 O O . LYS A 1 239 ? 15.684 -37.338 -44.579 1.00 58.44 239 LYS A O 1
ATOM 1909 N N . LEU A 1 240 ? 13.662 -37.499 -43.602 1.00 58.84 240 LEU A N 1
ATOM 1910 C CA . LEU A 1 240 ? 13.352 -38.842 -44.109 1.00 58.84 240 LEU A CA 1
ATOM 1911 C C . LEU A 1 240 ? 13.077 -38.841 -45.622 1.00 58.84 240 LEU A C 1
ATOM 1913 O O . LEU A 1 240 ? 13.550 -39.729 -46.316 1.00 58.84 240 LEU A O 1
ATOM 1917 N N . LEU A 1 241 ? 12.411 -37.806 -46.147 1.00 55.69 241 LEU A N 1
ATOM 1918 C CA . LEU A 1 241 ? 12.182 -37.626 -47.592 1.00 55.69 241 LEU A CA 1
ATOM 1919 C C . LEU A 1 241 ? 13.446 -37.272 -48.397 1.00 55.69 241 LEU A C 1
ATOM 1921 O O . LEU A 1 241 ? 13.431 -37.365 -49.616 1.00 55.69 241 LEU A O 1
ATOM 1925 N N . LEU A 1 242 ? 14.527 -36.841 -47.739 1.00 55.25 242 LEU A N 1
ATOM 1926 C CA . LEU A 1 242 ? 15.827 -36.569 -48.372 1.00 55.25 242 LEU A CA 1
ATOM 1927 C C . LEU A 1 242 ? 16.781 -37.778 -48.319 1.00 55.25 242 LEU A C 1
ATOM 1929 O O . LEU A 1 242 ? 17.932 -37.658 -48.740 1.00 55.25 242 LEU A O 1
ATOM 1933 N N . GLN A 1 243 ? 16.335 -38.906 -47.755 1.00 50.00 243 GLN A N 1
ATOM 1934 C CA . GLN A 1 243 ? 17.117 -40.137 -47.609 1.00 50.00 243 GLN A CA 1
ATOM 1935 C C . GLN A 1 243 ? 16.629 -41.301 -48.494 1.00 50.00 243 GLN A C 1
ATOM 1937 O O . GLN A 1 243 ? 17.274 -42.351 -48.481 1.00 50.00 243 GLN A O 1
ATOM 1942 N N . GLU A 1 244 ? 15.558 -41.105 -49.271 1.00 41.38 244 GLU A N 1
ATOM 1943 C CA . GLU A 1 244 ? 15.159 -41.935 -50.427 1.00 41.38 244 GLU A CA 1
ATOM 1944 C C . GLU A 1 244 ? 15.611 -41.281 -51.741 1.00 41.38 244 GLU A C 1
ATOM 1946 O O . GLU A 1 244 ? 16.000 -42.035 -52.663 1.00 41.38 244 GLU A O 1
#

InterPro domains:
  IPR007573 QWRF family [PF04484] (16-204)

Organism: NCBI:txid34285

Foldseek 3Di:
DDDDDDDPDDPDDDDDDDDDDDDDDDDPPVVVVVVVVVVVVVVVVVVVVVVVVVVVVVVVVVVVVVVVVVVVVVVVVVVVVVVVVVVVVVVVVVVVVVVVVVVVVVVVCVVCVVVVVVCVVVVVVVVVVVVVLVVVVVVVVVPPCPDDPDDDDPVVVVVVVVVVVVVVVVVVVVCVVCVVVVVVVVVVVVVVVVVVVVVVVVVVVVVVVVVVVVVVVVVVVVVVVVVVVVVVVVVVVVVVVVVD

Radius of gyration: 52.39 Å; Cα contacts (8 Å, |Δi|>4): 1; chains: 1; bounding box: 117×68×148 Å

pLDDT: mean 84.36, std 18.78, range [32.53, 98.56]

Mean predicted aligned error: 15.61 Å

Sequence (244 aa):
MKGKSAKVTPFSLPPVPSHTKHGTDTIRGSKKISRHQEDLHSLKLLYNCYLQWRFANAKAENSTQIQKRETERILYSLEVKISELYDCVRRKRMELQLLQRMKTLSNILESHMPYLEEWSTFQGDYLNSLSEAIQSLLNISLRLPINGNVKVDTREVGEAITSAIKMMEMIVSNVQSFMPKAEEMESSVSELARVAMGERAVIEECGDLFYKTNTFQVEDCSLRAQLIQLQAMGSCTNKLLLQE

Solvent-accessible surface area (backbone atoms only — not comparable to full-atom values): 14079 Å² total; per-residue (Å²): 132,88,82,81,84,81,80,82,73,80,82,79,71,80,85,77,85,81,85,82,87,80,82,91,83,92,60,91,70,64,54,59,58,50,50,51,51,52,51,53,50,51,51,52,49,53,52,49,52,50,52,50,52,52,50,54,49,52,51,50,53,49,51,51,50,53,51,50,54,52,51,52,54,51,50,55,55,49,51,52,53,51,51,54,49,52,52,49,52,51,50,51,52,53,52,50,53,49,52,51,53,51,49,53,52,48,54,53,50,62,69,48,43,64,60,54,54,50,44,66,59,46,51,58,58,52,51,49,52,53,50,52,50,51,52,51,51,49,55,54,61,71,64,54,83,87,75,74,99,72,91,69,68,65,64,61,53,50,52,51,51,53,51,52,50,52,52,53,53,50,53,51,51,53,54,59,71,46,44,67,59,50,52,54,48,52,54,50,52,51,52,50,50,54,50,54,52,52,53,49,52,53,53,51,53,50,50,52,52,50,51,52,52,52,52,51,49,54,50,50,52,50,52,53,50,51,51,51,50,53,54,52,49,55,54,50,54,56,51,57,69,73,73,117

Secondary structure (DSSP, 8-state):
------------PPPPPP---------TTHHHHHHHHHHHHHHHHHHHHHHHHHHHHHHHHHHHHHHHHHHHHHHHHHHHHHHHHHHHHHHHHHHHHHHHHHHHHHHHHHHHHHHHHHHHHHHHHHHHHHHHHHHHHHHHHHHS--SSS----HHHHHHHHHHHHHHHHHHHHHHHHHHHHHHHHHHHHHHHHHHHHHHHHHHHHHHHHHHHHHHHHHHHHHHHHHHHHHHHHHHHHHHHTT--